Protein AF-A0A9P3US99-F1 (afdb_monomer_lite)

Secondary structure (DSSP, 8-state):
--TTTTTT--EEEEEE--SS----EE-TT-TT--EEEEEE--S--PPP-TTSGGGS--EES--TT--EEEEE--SS--GGGGTTHHHH-TT--EEEEE-SSEE-TTT-SEE----PSSPPSEEEEETT--S-HHHHHHHTT-TT--EEEEEEEE---------SSSSS-TT--SS--HHHHHHHHTSHHHHHHHHHHHTT-----TT---------TT--EEEEEEEE-TT--------------------

Radius of gyration: 20.04 Å; chains: 1; bounding box: 63×48×66 Å

Structure (mmCIF, N/CA/C/O backbone):
data_AF-A0A9P3US99-F1
#
_entry.id   AF-A0A9P3US99-F1
#
loop_
_atom_site.group_PDB
_atom_site.id
_atom_site.type_symbol
_atom_site.label_atom_id
_atom_site.label_alt_id
_atom_site.label_comp_id
_atom_site.label_asym_id
_atom_site.label_entity_id
_atom_site.label_seq_id
_atom_site.pdbx_PDB_ins_code
_atom_site.Cartn_x
_atom_site.Cartn_y
_atom_site.Cartn_z
_atom_site.occupancy
_atom_site.B_iso_or_equiv
_atom_site.auth_seq_id
_atom_site.auth_comp_id
_atom_site.auth_asym_id
_atom_site.auth_atom_id
_atom_site.pdbx_PDB_model_num
ATOM 1 N N . MET A 1 1 ? -21.285 -12.898 23.713 1.00 52.62 1 MET A N 1
ATOM 2 C CA . MET A 1 1 ? -19.926 -12.313 23.788 1.00 52.62 1 MET A CA 1
ATOM 3 C C . MET A 1 1 ? -19.465 -12.402 25.242 1.00 52.62 1 MET A C 1
ATOM 5 O O . MET A 1 1 ? -20.219 -11.975 26.104 1.00 52.62 1 MET A O 1
ATOM 9 N N . PHE A 1 2 ? -18.318 -13.028 25.537 1.00 47.78 2 PHE A N 1
ATOM 10 C CA . PHE A 1 2 ? -17.848 -13.250 26.916 1.00 47.78 2 PHE A CA 1
ATOM 11 C C . PHE A 1 2 ? -17.363 -11.928 27.556 1.00 47.78 2 PHE A C 1
ATOM 13 O O . PHE A 1 2 ? -16.372 -11.372 27.074 1.00 47.78 2 PHE A O 1
ATOM 20 N N . PRO A 1 3 ? -17.997 -11.423 28.636 1.00 56.94 3 PRO A N 1
ATOM 21 C CA . PRO A 1 3 ? -17.737 -10.078 29.171 1.00 56.94 3 PRO A CA 1
ATOM 22 C C . PRO A 1 3 ? -16.297 -9.838 29.651 1.00 56.94 3 PRO A C 1
ATOM 24 O O . PRO A 1 3 ? -15.810 -8.713 29.599 1.00 56.94 3 PRO A O 1
ATOM 27 N N . GLY A 1 4 ? -15.592 -10.888 30.087 1.00 62.62 4 GLY A N 1
ATOM 28 C CA . GLY A 1 4 ? -14.217 -10.785 30.595 1.00 62.62 4 GLY A CA 1
ATOM 29 C C . GLY A 1 4 ? -13.121 -10.810 29.524 1.00 62.62 4 GLY A C 1
ATOM 30 O O . GLY A 1 4 ? -11.999 -10.386 29.792 1.00 62.62 4 GLY A O 1
ATOM 31 N N . VAL A 1 5 ? -13.424 -11.287 28.313 1.00 64.19 5 VAL A N 1
ATOM 32 C CA . VAL A 1 5 ? -12.415 -11.467 27.253 1.00 64.19 5 VAL A CA 1
ATOM 33 C C . VAL A 1 5 ? -12.189 -10.161 26.493 1.00 64.19 5 VAL A C 1
ATOM 35 O O . VAL A 1 5 ? -11.045 -9.784 26.248 1.00 64.19 5 VAL A O 1
ATOM 38 N N . ALA A 1 6 ? -13.260 -9.414 26.203 1.00 67.94 6 ALA A N 1
ATOM 39 C CA . ALA A 1 6 ? -13.208 -8.187 25.400 1.00 67.94 6 ALA A CA 1
ATOM 40 C C . ALA A 1 6 ? -12.268 -7.107 25.975 1.00 67.94 6 ALA A C 1
ATOM 42 O O . ALA A 1 6 ? -11.613 -6.390 25.223 1.00 67.94 6 ALA A O 1
ATOM 43 N N . GLY A 1 7 ? -12.133 -7.035 27.305 1.00 73.75 7 GLY A N 1
ATOM 44 C CA . GLY A 1 7 ? -11.259 -6.072 27.982 1.00 73.75 7 GLY A CA 1
ATOM 45 C C . GLY A 1 7 ? -9.755 -6.356 27.871 1.00 73.75 7 GLY A C 1
ATOM 46 O O . GLY A 1 7 ? -8.962 -5.564 28.367 1.00 73.75 7 GLY A O 1
ATOM 47 N N . ARG A 1 8 ? -9.329 -7.471 27.264 1.00 84.50 8 ARG A N 1
ATOM 48 C CA . ARG A 1 8 ? -7.901 -7.840 27.162 1.00 84.50 8 ARG A CA 1
ATOM 49 C C . ARG A 1 8 ? -7.426 -8.118 25.740 1.00 84.50 8 ARG A C 1
ATOM 51 O O . ARG A 1 8 ? -6.229 -8.302 25.539 1.00 84.50 8 ARG A O 1
ATOM 58 N N . VAL A 1 9 ? -8.332 -8.142 24.763 1.00 92.69 9 VAL A N 1
ATOM 59 C CA . VAL A 1 9 ? -7.980 -8.406 23.363 1.00 92.69 9 VAL A CA 1
ATOM 60 C C . VAL A 1 9 ? -7.105 -7.271 22.832 1.00 92.69 9 VAL A C 1
ATOM 62 O O . VAL A 1 9 ? -7.516 -6.112 22.826 1.00 92.69 9 VAL A O 1
ATOM 65 N N . ARG A 1 10 ? -5.892 -7.620 22.397 1.00 96.06 10 ARG A N 1
ATOM 66 C CA . ARG A 1 10 ? -4.940 -6.713 21.730 1.00 96.06 10 ARG A CA 1
ATOM 67 C C . ARG A 1 10 ? -4.904 -6.910 20.223 1.00 96.06 10 ARG A C 1
ATOM 69 O O . ARG A 1 10 ? -4.602 -5.973 19.492 1.00 96.06 10 ARG A O 1
ATOM 76 N N . GLU A 1 11 ? -5.265 -8.101 19.765 1.00 97.50 11 GLU A N 1
ATOM 77 C CA . GLU A 1 11 ? -5.225 -8.472 18.359 1.00 97.50 11 GLU A CA 1
ATOM 78 C C . GLU A 1 11 ? -6.533 -9.142 17.961 1.00 97.50 11 GLU A C 1
ATOM 80 O O . GLU A 1 11 ? -7.054 -9.987 18.690 1.00 97.50 11 GLU A O 1
ATOM 85 N N . LEU A 1 12 ? -7.057 -8.756 16.804 1.00 96.94 12 LEU A N 1
ATOM 86 C CA . LEU A 1 12 ? -8.267 -9.324 16.232 1.00 96.94 12 LEU A CA 1
ATOM 87 C C . LEU A 1 12 ? -7.945 -9.851 14.840 1.00 96.94 12 LEU A C 1
ATOM 89 O O . LEU A 1 12 ? -7.422 -9.121 14.000 1.00 96.94 12 LEU A O 1
ATOM 93 N N . HIS A 1 13 ? -8.289 -11.112 14.601 1.00 96.75 13 HIS A N 1
ATOM 94 C CA . HIS A 1 13 ? -8.244 -11.725 13.281 1.00 96.75 13 HIS A CA 1
ATOM 95 C C . HIS A 1 13 ? -9.671 -11.920 12.776 1.00 96.75 13 HIS A C 1
ATOM 97 O O . HIS A 1 13 ? -10.470 -12.625 13.390 1.00 96.75 13 HIS A O 1
ATOM 103 N N . CYS A 1 14 ? -9.981 -11.265 11.665 1.00 94.88 14 CYS A N 1
ATOM 104 C CA . CYS A 1 14 ? -11.244 -11.355 10.954 1.00 94.88 14 CYS A CA 1
ATOM 105 C C . CYS A 1 14 ? -11.031 -12.109 9.640 1.00 94.88 14 CYS A C 1
ATOM 107 O O . CYS A 1 14 ? -10.044 -11.880 8.940 1.00 94.88 14 CYS A O 1
ATOM 109 N N . VAL A 1 15 ? -11.976 -12.978 9.287 1.00 93.12 15 VAL A N 1
ATOM 110 C CA . VAL A 1 15 ? -11.966 -13.711 8.018 1.00 93.12 15 VAL A CA 1
ATOM 111 C C . VAL A 1 15 ? -13.256 -13.400 7.275 1.00 93.12 15 VAL A C 1
ATOM 113 O O . VAL A 1 15 ? -14.342 -13.716 7.762 1.00 93.12 15 VAL A O 1
ATOM 116 N N . GLN A 1 16 ? -13.135 -12.784 6.101 1.00 87.94 16 GLN A N 1
ATOM 117 C CA . GLN A 1 16 ? -14.250 -12.506 5.209 1.00 87.94 16 GLN A CA 1
ATOM 118 C C . GLN A 1 16 ? -14.352 -13.596 4.145 1.00 87.94 16 GLN A C 1
ATOM 120 O O . GLN A 1 16 ? -13.521 -13.682 3.245 1.00 87.94 16 GLN A O 1
ATOM 125 N N . THR A 1 17 ? -15.383 -14.433 4.246 1.00 83.94 17 THR A N 1
ATOM 126 C CA . THR A 1 17 ? -15.595 -15.573 3.332 1.00 83.94 17 THR A CA 1
ATOM 127 C C . THR A 1 17 ? -16.609 -15.282 2.224 1.00 83.94 17 THR A C 1
ATOM 129 O O . THR A 1 17 ? -16.606 -15.946 1.187 1.00 83.94 17 THR A O 1
ATOM 132 N N . GLU A 1 18 ? -17.467 -14.276 2.411 1.00 73.69 18 GLU A N 1
ATOM 133 C CA . GLU A 1 18 ? -18.477 -13.875 1.432 1.00 73.69 18 GLU A CA 1
ATOM 134 C C . GLU A 1 18 ? -17.993 -12.674 0.612 1.00 73.69 18 GLU A C 1
ATOM 136 O O . GLU A 1 18 ? -17.770 -11.585 1.137 1.00 73.69 18 GLU A O 1
ATOM 141 N N . THR A 1 19 ? -17.855 -12.840 -0.703 1.00 65.56 19 THR A N 1
ATOM 142 C CA . THR A 1 19 ? -17.427 -11.748 -1.598 1.00 65.56 19 THR A CA 1
ATOM 143 C C . THR A 1 19 ? -18.521 -10.727 -1.871 1.00 65.56 19 THR A C 1
ATOM 145 O O . THR A 1 19 ? -18.222 -9.574 -2.146 1.00 65.56 19 THR A O 1
ATOM 148 N N . ARG A 1 20 ? -19.791 -11.140 -1.799 1.00 65.69 20 ARG A N 1
ATOM 149 C CA . ARG A 1 20 ? -20.940 -10.314 -2.211 1.00 65.69 20 ARG A CA 1
ATOM 150 C C . ARG A 1 20 ? -21.656 -9.609 -1.062 1.00 65.69 20 ARG A C 1
ATOM 152 O O . ARG A 1 20 ? -22.517 -8.777 -1.319 1.00 65.69 20 ARG A O 1
ATOM 159 N N . LYS A 1 21 ? -21.359 -9.966 0.188 1.00 69.56 21 LYS A N 1
ATOM 160 C CA . LYS A 1 21 ? -21.988 -9.386 1.379 1.00 69.56 21 LYS A CA 1
ATOM 161 C C . LYS A 1 21 ? -20.934 -9.193 2.459 1.00 69.56 21 LYS A C 1
ATOM 163 O O . LYS A 1 21 ? -20.505 -10.150 3.099 1.00 69.56 21 LYS A O 1
ATOM 168 N N . THR A 1 22 ? -20.517 -7.952 2.678 1.00 70.75 22 THR A N 1
ATOM 169 C CA . THR A 1 22 ? -19.705 -7.602 3.844 1.00 70.75 22 THR A CA 1
ATOM 170 C C . THR A 1 22 ? -20.618 -7.213 4.997 1.00 70.75 22 THR A C 1
ATOM 172 O O . THR A 1 22 ? -21.344 -6.222 4.951 1.00 70.75 22 THR A O 1
ATOM 175 N N . SER A 1 23 ? -20.604 -8.030 6.051 1.00 80.06 23 SER A N 1
ATOM 176 C CA . SER A 1 23 ? -21.194 -7.636 7.329 1.00 80.06 23 SER A CA 1
ATOM 177 C C . SER A 1 23 ? -20.240 -6.661 8.009 1.00 80.06 23 SER A C 1
ATOM 179 O O . SER A 1 23 ? -19.048 -6.939 8.106 1.00 80.06 23 SER A O 1
ATOM 181 N N . ILE A 1 24 ? -20.752 -5.527 8.482 1.00 89.44 24 ILE A N 1
ATOM 182 C CA . ILE A 1 24 ? -19.940 -4.555 9.219 1.00 89.44 24 ILE A CA 1
ATOM 183 C C . ILE A 1 24 ? -19.642 -5.120 10.612 1.00 89.44 24 ILE A C 1
ATOM 185 O O . ILE A 1 24 ? -20.561 -5.448 11.365 1.00 89.44 24 ILE A O 1
ATOM 189 N N . TRP A 1 25 ? -18.365 -5.194 10.979 1.00 93.00 25 TRP A N 1
ATOM 190 C CA . TRP A 1 25 ? -17.927 -5.568 12.319 1.00 93.00 25 TRP A CA 1
ATOM 191 C C . TRP A 1 25 ? -17.855 -4.337 13.228 1.00 93.00 25 TRP A C 1
ATOM 193 O O . TRP A 1 25 ? -17.012 -3.458 13.042 1.00 93.00 25 TRP A O 1
ATOM 203 N N . ASP A 1 26 ? -18.737 -4.284 14.229 1.00 94.62 26 ASP A N 1
ATOM 204 C CA . ASP A 1 26 ? -18.715 -3.261 15.280 1.00 94.62 26 ASP A CA 1
ATOM 205 C C . ASP A 1 26 ? -17.708 -3.640 16.376 1.00 94.62 26 ASP A C 1
ATOM 207 O O . ASP A 1 26 ? -17.887 -4.632 17.089 1.00 94.62 26 ASP A O 1
ATOM 211 N N . LEU A 1 27 ? -16.643 -2.846 16.511 1.00 95.75 27 LEU A N 1
ATOM 212 C CA . LEU A 1 27 ? -15.536 -3.114 17.432 1.00 95.75 27 LEU A CA 1
ATOM 213 C C . LEU A 1 27 ? -15.586 -2.279 18.721 1.00 95.75 27 LEU A C 1
ATOM 215 O O . LEU A 1 27 ? -14.622 -2.283 19.489 1.00 95.75 27 LEU A O 1
ATOM 219 N N . ARG A 1 28 ? -16.709 -1.606 19.019 1.00 94.94 28 ARG A N 1
ATOM 220 C CA . ARG A 1 28 ? -16.840 -0.681 20.164 1.00 94.94 28 ARG A CA 1
ATOM 221 C C . ARG A 1 28 ? -16.470 -1.292 21.525 1.00 94.94 28 ARG A C 1
ATOM 223 O O . ARG A 1 28 ? -16.050 -0.575 22.435 1.00 94.94 28 ARG A O 1
ATOM 230 N N . SER A 1 29 ? -16.638 -2.604 21.700 1.00 94.06 29 SER A N 1
ATOM 231 C CA . SER A 1 29 ? -16.309 -3.307 22.950 1.00 94.06 29 SER A CA 1
ATOM 232 C C . SER A 1 29 ? -14.814 -3.617 23.116 1.00 94.06 29 SER A C 1
ATOM 234 O O . SER A 1 29 ? -14.373 -3.867 24.239 1.00 94.06 29 SER A O 1
ATOM 236 N N . LEU A 1 30 ? -14.016 -3.560 22.044 1.00 94.62 30 LEU A N 1
ATOM 237 C CA . LEU A 1 30 ? -12.601 -3.950 22.013 1.00 94.62 30 LEU A CA 1
ATOM 238 C C . LEU A 1 30 ? -11.672 -2.741 22.214 1.00 94.62 30 LEU A C 1
ATOM 240 O O . LEU A 1 30 ? -10.830 -2.421 21.381 1.00 94.62 30 LEU A O 1
ATOM 244 N N . LYS A 1 31 ? -11.805 -2.057 23.353 1.00 93.25 31 LYS A N 1
ATOM 245 C CA . LYS A 1 31 ? -11.104 -0.784 23.645 1.00 93.25 31 LYS A CA 1
ATOM 246 C C . LYS A 1 31 ? -9.571 -0.879 23.658 1.00 93.25 31 LYS A C 1
ATOM 248 O O . LYS A 1 31 ? -8.869 0.121 23.533 1.00 93.25 31 LYS A O 1
ATOM 253 N N . HIS A 1 32 ? -9.053 -2.081 23.868 1.00 95.00 32 HIS A N 1
ATOM 254 C CA . HIS A 1 32 ? -7.631 -2.356 24.050 1.00 95.00 32 HIS A CA 1
ATOM 255 C C . HIS A 1 32 ? -6.944 -2.900 22.796 1.00 95.00 32 HIS A C 1
ATOM 257 O O . HIS A 1 32 ? -5.741 -3.168 22.848 1.00 95.00 32 HIS A O 1
ATOM 263 N N . LEU A 1 33 ? -7.698 -3.034 21.706 1.00 97.25 33 LEU A N 1
ATOM 264 C CA . LEU A 1 33 ? -7.235 -3.544 20.430 1.00 97.25 33 LEU A CA 1
ATOM 265 C C . LEU A 1 33 ? -6.159 -2.626 19.847 1.00 97.25 33 LEU A C 1
ATOM 267 O O . LEU A 1 33 ? -6.361 -1.423 19.756 1.00 97.25 33 LEU A O 1
ATOM 271 N N . SER A 1 34 ? -5.023 -3.195 19.460 1.00 98.06 34 SER A N 1
ATOM 272 C CA . SER A 1 34 ? -3.909 -2.471 18.840 1.00 98.06 34 SER A CA 1
ATOM 273 C C . SER A 1 34 ? -3.636 -2.905 17.405 1.00 98.06 34 SER A C 1
ATOM 275 O O . SER A 1 34 ? -3.064 -2.135 16.634 1.00 98.06 34 SER A O 1
ATOM 277 N N . LYS A 1 35 ? -4.063 -4.117 17.036 1.00 98.56 35 LYS A N 1
ATOM 278 C CA . LYS A 1 35 ? -3.837 -4.697 15.715 1.00 98.56 35 LYS A CA 1
ATOM 279 C C . LYS A 1 35 ? -5.073 -5.416 15.197 1.00 98.56 35 LYS A C 1
ATOM 281 O O . LYS A 1 35 ? -5.700 -6.191 15.921 1.00 98.56 35 LYS A O 1
ATOM 286 N N . ILE A 1 36 ? -5.375 -5.205 13.922 1.00 98.50 36 ILE A N 1
ATOM 287 C CA . ILE A 1 36 ? -6.393 -5.962 13.195 1.00 98.50 36 ILE A CA 1
ATOM 288 C C . ILE A 1 36 ? -5.744 -6.645 11.999 1.00 98.50 36 ILE A C 1
ATOM 290 O O . ILE A 1 36 ? -5.027 -6.013 11.227 1.00 98.50 36 ILE A O 1
ATOM 294 N N . ARG A 1 37 ? -6.032 -7.934 11.832 1.00 98.12 37 ARG A N 1
ATOM 295 C CA . ARG A 1 37 ? -5.780 -8.682 10.604 1.00 98.12 37 ARG A CA 1
ATOM 296 C C . ARG A 1 37 ? -7.109 -9.049 9.964 1.00 98.12 37 ARG A C 1
ATOM 298 O O . ARG A 1 37 ? -7.978 -9.603 10.630 1.00 98.12 37 ARG A O 1
ATOM 305 N N . LEU A 1 38 ? -7.234 -8.785 8.674 1.00 95.94 38 LEU A N 1
ATOM 306 C CA . LEU A 1 38 ? -8.382 -9.126 7.855 1.00 95.94 38 LEU A CA 1
ATOM 307 C C . LEU A 1 38 ? -7.941 -9.983 6.672 1.00 95.94 38 LEU A C 1
ATOM 309 O O . LEU A 1 38 ? -7.226 -9.507 5.795 1.00 95.94 38 LEU A O 1
ATOM 313 N N . ASP A 1 39 ? -8.408 -11.225 6.636 1.00 94.56 39 ASP A N 1
ATOM 314 C CA . ASP A 1 39 ? -8.199 -12.122 5.506 1.00 94.56 39 ASP A CA 1
ATOM 315 C C . ASP A 1 39 ? -9.471 -12.194 4.660 1.00 94.56 39 ASP A C 1
ATOM 317 O O . ASP A 1 39 ? -10.518 -12.626 5.142 1.00 94.56 39 ASP A O 1
ATOM 321 N N . TRP A 1 40 ? -9.380 -11.812 3.390 1.00 89.69 40 TRP A N 1
ATOM 322 C CA . TRP A 1 40 ? -10.377 -12.160 2.387 1.00 89.69 40 TRP A CA 1
ATOM 323 C C . TRP A 1 40 ? -10.090 -13.563 1.862 1.00 89.69 40 TRP A C 1
ATOM 325 O O . TRP A 1 40 ? -9.004 -13.849 1.365 1.00 89.69 40 TRP A O 1
ATOM 335 N N . HIS A 1 41 ? -11.083 -14.439 1.973 1.00 84.75 41 HIS A N 1
ATOM 336 C CA . HIS A 1 41 ? -11.045 -15.785 1.420 1.00 84.75 41 HIS A CA 1
ATOM 337 C C . HIS A 1 41 ? -12.220 -15.962 0.451 1.00 84.75 41 HIS A C 1
ATOM 339 O O . HIS A 1 41 ? -13.230 -16.587 0.796 1.00 84.75 41 HIS A O 1
ATOM 345 N N . PRO A 1 42 ? -12.150 -15.331 -0.735 1.00 69.12 42 PRO A N 1
ATOM 346 C CA . PRO A 1 42 ? -13.231 -15.384 -1.700 1.00 69.12 42 PRO A CA 1
ATOM 347 C C . PRO A 1 42 ? -13.438 -16.824 -2.185 1.00 69.12 42 PRO A C 1
ATOM 349 O O . PRO A 1 42 ? -12.524 -17.445 -2.713 1.00 69.12 42 PRO A O 1
ATOM 352 N N . ARG A 1 43 ? -14.662 -17.356 -2.065 1.00 63.34 43 ARG A N 1
ATOM 353 C CA . ARG A 1 43 ? -15.011 -18.683 -2.618 1.00 63.34 43 ARG A CA 1
ATOM 354 C C . ARG A 1 43 ? -15.041 -18.725 -4.153 1.00 63.34 43 ARG A C 1
ATOM 356 O O . ARG A 1 43 ? -15.207 -19.792 -4.730 1.00 63.34 43 ARG A O 1
ATOM 363 N N . SER A 1 44 ? -14.959 -17.572 -4.814 1.00 64.44 44 SER A N 1
ATOM 364 C CA . SER A 1 44 ? -15.059 -17.437 -6.264 1.00 64.44 44 SER A CA 1
ATOM 365 C C . SER A 1 44 ? -14.322 -16.176 -6.718 1.00 64.44 44 SER A C 1
ATOM 367 O O . SER A 1 44 ? -14.519 -15.118 -6.119 1.00 64.44 44 SER A O 1
ATOM 369 N N . MET A 1 45 ? -13.507 -16.285 -7.774 1.00 58.91 45 MET A N 1
ATOM 370 C CA . MET A 1 45 ? -12.768 -15.169 -8.391 1.00 58.91 45 MET A CA 1
ATOM 371 C C . MET A 1 45 ? -13.644 -14.247 -9.257 1.00 58.91 45 MET A C 1
ATOM 373 O O . MET A 1 45 ? -13.118 -13.431 -10.008 1.00 58.91 45 MET A O 1
ATOM 377 N N . LEU A 1 46 ? -14.974 -14.377 -9.199 1.00 62.56 46 LEU A N 1
ATOM 378 C CA . LEU A 1 46 ? -15.865 -13.510 -9.968 1.00 62.56 46 LEU A CA 1
ATOM 379 C C . LEU A 1 46 ? -15.592 -12.037 -9.648 1.00 62.56 46 LEU A C 1
ATOM 381 O O . LEU A 1 46 ? -15.429 -11.673 -8.479 1.00 62.56 46 LEU A O 1
ATOM 385 N N . LEU A 1 47 ? -15.584 -11.212 -10.699 1.00 59.00 47 LEU A N 1
ATOM 386 C CA . LEU A 1 47 ? -15.393 -9.768 -10.603 1.00 59.00 47 LEU A CA 1
ATOM 387 C C . LEU A 1 47 ? -16.307 -9.186 -9.509 1.00 59.00 47 LEU A C 1
ATOM 389 O O . LEU A 1 47 ? -17.523 -9.438 -9.530 1.00 59.00 47 LEU A O 1
ATOM 393 N N . PRO A 1 48 ? -15.758 -8.418 -8.548 1.00 54.88 48 PRO A N 1
ATOM 394 C CA . PRO A 1 48 ? -16.577 -7.659 -7.620 1.00 54.88 48 PRO A CA 1
ATOM 395 C C . PRO A 1 48 ? -17.511 -6.758 -8.427 1.00 54.88 48 PRO A C 1
ATOM 397 O O . PRO A 1 48 ? -17.077 -6.040 -9.329 1.00 54.88 48 PRO A O 1
ATOM 400 N N . ARG A 1 49 ? -18.810 -6.786 -8.125 1.00 56.25 49 ARG A N 1
ATOM 401 C CA . ARG A 1 49 ? -19.707 -5.748 -8.632 1.00 56.25 49 ARG A CA 1
ATOM 402 C C . ARG A 1 49 ? -19.413 -4.486 -7.822 1.00 56.25 49 ARG A C 1
ATOM 404 O O . ARG A 1 49 ? -19.920 -4.376 -6.711 1.00 56.25 49 ARG A O 1
ATOM 411 N N . TYR A 1 50 ? -18.653 -3.541 -8.390 1.00 51.28 50 TYR A N 1
ATOM 412 C CA . TYR A 1 50 ? -18.285 -2.240 -7.781 1.00 51.28 50 TYR A CA 1
ATOM 413 C C . TYR A 1 50 ? -19.461 -1.304 -7.461 1.00 51.28 50 TYR A C 1
ATOM 415 O O . TYR A 1 50 ? -19.294 -0.103 -7.254 1.00 51.28 50 TYR A O 1
ATOM 423 N N . THR A 1 51 ? -20.684 -1.819 -7.470 1.00 50.69 51 THR A N 1
ATOM 424 C CA . THR A 1 51 ? -21.907 -1.039 -7.319 1.00 50.69 51 THR A CA 1
ATOM 425 C C . THR A 1 51 ? -22.338 -0.886 -5.863 1.00 50.69 51 THR A C 1
ATOM 427 O O . THR A 1 51 ? -23.324 -0.199 -5.614 1.00 50.69 51 THR A O 1
ATOM 430 N N . ASP A 1 52 ? -21.650 -1.507 -4.897 1.00 52.94 52 ASP A N 1
ATOM 431 C CA . ASP A 1 52 ? -22.089 -1.520 -3.499 1.00 52.94 52 ASP A CA 1
ATOM 432 C C . ASP A 1 52 ? -21.013 -1.021 -2.519 1.00 52.94 52 ASP A C 1
ATOM 434 O O . ASP A 1 52 ? -19.808 -1.136 -2.737 1.00 52.94 52 ASP A O 1
ATOM 438 N N . ARG A 1 53 ? -21.458 -0.524 -1.357 1.00 55.00 53 ARG A N 1
ATOM 439 C CA . ARG A 1 53 ? -20.625 -0.214 -0.178 1.00 55.00 53 ARG A CA 1
ATOM 440 C C . ARG A 1 53 ? -19.806 -1.421 0.307 1.00 55.00 53 ARG A C 1
ATOM 442 O O . ARG A 1 53 ? -18.977 -1.255 1.204 1.00 55.00 53 ARG A O 1
ATOM 449 N N . ALA A 1 54 ? -20.052 -2.596 -0.271 1.00 53.41 54 ALA A N 1
ATOM 450 C CA . ALA A 1 54 ? -19.457 -3.867 0.075 1.00 53.41 54 ALA A CA 1
ATOM 451 C C . ALA A 1 54 ? -17.936 -3.930 -0.135 1.00 53.41 54 ALA A C 1
ATOM 453 O O . ALA A 1 54 ? -17.278 -4.702 0.559 1.00 53.41 54 ALA A O 1
ATOM 454 N N . ASP A 1 55 ? -17.379 -3.085 -1.007 1.00 60.97 55 ASP A N 1
ATOM 455 C CA . ASP A 1 55 ? -15.945 -3.095 -1.324 1.00 60.97 55 ASP A CA 1
ATOM 456 C C . ASP A 1 55 ? -15.080 -2.327 -0.321 1.00 60.97 55 ASP A C 1
ATOM 458 O O . ASP A 1 55 ? -13.870 -2.250 -0.497 1.00 60.97 55 ASP A O 1
ATOM 462 N N . ARG A 1 56 ? -15.668 -1.737 0.726 1.00 84.69 56 ARG A N 1
ATOM 463 C CA . ARG A 1 56 ? -14.937 -0.976 1.749 1.00 84.69 56 ARG A CA 1
ATOM 464 C C . ARG A 1 56 ? -14.485 -1.874 2.894 1.00 84.69 56 ARG A C 1
ATOM 466 O O . ARG A 1 56 ? -15.065 -2.926 3.153 1.00 84.69 56 ARG A O 1
ATOM 473 N N . LEU A 1 57 ? -13.489 -1.408 3.646 1.00 91.81 57 LEU A N 1
ATOM 474 C CA . LEU A 1 57 ? -13.098 -2.044 4.904 1.00 91.81 57 LEU A CA 1
ATOM 475 C C . LEU A 1 57 ? -14.319 -2.175 5.850 1.00 91.81 57 LEU A C 1
ATOM 477 O O . LEU A 1 57 ? -14.920 -1.159 6.209 1.00 91.81 57 LEU A O 1
ATOM 481 N N . PRO A 1 58 ? -14.690 -3.398 6.270 1.00 92.62 58 PRO A N 1
ATOM 482 C CA . PRO A 1 58 ? -15.967 -3.682 6.931 1.00 92.62 58 PRO A CA 1
ATOM 483 C C . PRO A 1 58 ? -15.907 -3.473 8.453 1.00 92.62 58 PRO A C 1
ATOM 485 O O . PRO A 1 58 ? -16.331 -4.328 9.226 1.00 92.62 58 PRO A O 1
ATOM 488 N N . PHE A 1 59 ? -15.368 -2.344 8.908 1.00 95.00 59 PHE A N 1
ATOM 489 C CA . PHE A 1 59 ? -15.217 -2.053 10.335 1.00 95.00 59 PHE A CA 1
ATOM 490 C C . PHE A 1 59 ? -15.957 -0.781 10.737 1.00 95.00 59 PHE A C 1
ATOM 492 O O . PHE A 1 59 ? -15.931 0.223 10.026 1.00 95.00 59 PHE A O 1
ATOM 499 N N . ALA A 1 60 ? -16.571 -0.813 11.917 1.00 94.88 60 ALA A N 1
ATOM 500 C CA . ALA A 1 60 ? -17.174 0.343 12.564 1.00 94.88 60 ALA A CA 1
ATOM 501 C C . ALA A 1 60 ? -16.698 0.461 14.017 1.00 94.88 60 ALA A C 1
ATOM 503 O O . ALA A 1 60 ? -16.408 -0.537 14.676 1.00 94.88 60 ALA A O 1
ATOM 504 N N . HIS A 1 61 ? -16.647 1.700 14.517 1.00 95.50 61 HIS A N 1
ATOM 505 C CA . HIS A 1 61 ? -16.270 2.025 15.901 1.00 95.50 61 HIS A CA 1
ATOM 506 C C . HIS A 1 61 ? -14.929 1.415 16.343 1.00 95.50 61 HIS A C 1
ATOM 508 O O . HIS A 1 61 ? -14.797 0.922 17.465 1.00 95.50 61 HIS A O 1
ATOM 514 N N . VAL A 1 62 ? -13.934 1.438 15.455 1.00 96.75 62 VAL A N 1
ATOM 515 C CA . VAL A 1 62 ? -12.568 1.014 15.774 1.00 96.75 62 VAL A CA 1
ATOM 516 C C . VAL A 1 62 ? -11.971 1.968 16.812 1.00 96.75 62 VAL A C 1
ATOM 518 O O . VAL A 1 62 ? -12.119 3.185 16.710 1.00 96.75 62 VAL A O 1
ATOM 521 N N . ALA A 1 63 ? -11.318 1.419 17.835 1.00 95.56 63 ALA A N 1
ATOM 522 C CA . ALA A 1 63 ? -10.651 2.219 18.855 1.00 95.56 63 ALA A CA 1
ATOM 523 C C . ALA A 1 63 ? -9.389 2.902 18.293 1.00 95.56 63 ALA A C 1
ATOM 525 O O . ALA A 1 63 ? -8.653 2.302 17.513 1.00 95.56 63 ALA A O 1
ATOM 526 N N . SER A 1 64 ? -9.082 4.117 18.758 1.00 96.00 64 SER A N 1
ATOM 527 C CA . SER A 1 64 ? -7.853 4.857 18.405 1.00 96.00 64 SER A CA 1
ATOM 528 C C . SER A 1 64 ? -6.557 4.168 18.849 1.00 96.00 64 SER A C 1
ATOM 530 O O . SER A 1 64 ? -5.468 4.526 18.417 1.00 96.00 64 SER A O 1
ATOM 532 N N . SER A 1 65 ? -6.657 3.160 19.717 1.00 97.19 65 SER A N 1
ATOM 533 C CA . SER A 1 65 ? -5.543 2.290 20.092 1.00 97.19 65 SER A CA 1
ATOM 534 C C . SER A 1 65 ? -5.078 1.381 18.951 1.00 97.19 65 SER A C 1
ATOM 536 O O . SER A 1 65 ? -3.957 0.874 19.026 1.00 97.19 65 SER A O 1
ATOM 538 N N . VAL A 1 66 ? -5.886 1.190 17.898 1.00 98.44 66 VAL A N 1
ATOM 539 C CA . VAL A 1 66 ? -5.514 0.394 16.724 1.00 98.44 66 VAL A CA 1
ATOM 540 C C . VAL A 1 66 ? -4.532 1.166 15.854 1.00 98.44 66 VAL A C 1
ATOM 542 O O . VAL A 1 66 ? -4.895 2.109 15.156 1.00 98.44 66 VAL A O 1
ATOM 545 N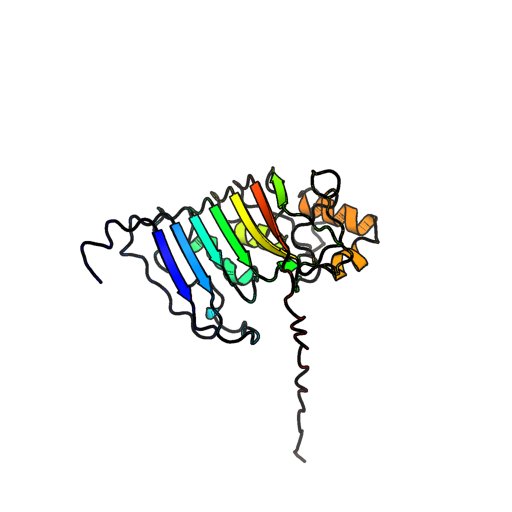 N . ILE A 1 67 ? -3.288 0.700 15.862 1.00 98.69 67 ILE A N 1
ATOM 546 C CA . ILE A 1 67 ? -2.165 1.309 15.148 1.00 98.69 67 ILE A CA 1
ATOM 547 C C . ILE A 1 67 ? -1.645 0.431 14.004 1.00 98.69 67 ILE A C 1
ATOM 549 O O . ILE A 1 67 ? -0.885 0.916 13.166 1.00 98.69 67 ILE A O 1
ATOM 553 N N . GLU A 1 68 ? -2.051 -0.841 13.939 1.00 98.81 68 GLU A N 1
ATOM 554 C CA . GLU A 1 68 ? -1.675 -1.760 12.861 1.00 98.81 68 GLU A CA 1
ATOM 555 C C . GLU A 1 68 ? -2.896 -2.381 12.179 1.00 98.81 68 GLU A C 1
ATOM 557 O O . GLU A 1 68 ? -3.781 -2.941 12.833 1.00 98.81 68 GLU A O 1
ATOM 562 N N . LEU A 1 69 ? -2.893 -2.345 10.847 1.00 98.75 69 LEU A N 1
ATOM 563 C CA . LEU A 1 69 ? -3.860 -3.032 10.002 1.00 98.75 69 LEU A CA 1
ATOM 564 C C . LEU A 1 69 ? -3.116 -3.931 9.021 1.00 98.75 69 LEU A C 1
ATOM 566 O O . LEU A 1 69 ? -2.224 -3.492 8.295 1.00 98.75 69 LEU A O 1
ATOM 570 N N . GLU A 1 70 ? -3.521 -5.189 8.975 1.00 98.69 70 GLU A N 1
ATOM 571 C CA . GLU A 1 70 ? -3.064 -6.164 8.002 1.00 98.69 70 GLU A CA 1
ATOM 572 C C . GLU A 1 70 ? -4.246 -6.659 7.179 1.00 98.69 70 GLU A C 1
ATOM 574 O O . GLU A 1 70 ? -5.237 -7.122 7.733 1.00 98.69 70 GLU A O 1
ATOM 579 N N . VAL A 1 71 ? -4.143 -6.561 5.859 1.00 97.31 71 VAL A N 1
ATOM 580 C CA . VAL A 1 71 ? -5.165 -7.019 4.923 1.00 97.31 71 VAL A CA 1
ATOM 581 C C . VAL A 1 71 ? -4.552 -8.034 3.977 1.00 97.31 71 VAL A C 1
ATOM 583 O O . VAL A 1 71 ? -3.529 -7.757 3.349 1.00 97.31 71 VAL A O 1
ATOM 586 N N . ARG A 1 72 ? -5.170 -9.210 3.876 1.00 95.88 72 ARG A N 1
ATOM 587 C CA . ARG A 1 72 ? -4.698 -10.317 3.044 1.00 95.88 72 ARG A CA 1
ATOM 588 C C . ARG A 1 72 ? -5.781 -10.797 2.091 1.00 95.88 72 ARG A C 1
ATOM 590 O O . ARG A 1 72 ? -6.959 -10.750 2.431 1.00 95.88 72 ARG A O 1
ATOM 597 N N . GLY A 1 73 ? -5.374 -11.296 0.927 1.00 90.50 73 GLY A N 1
ATOM 598 C CA . GLY A 1 73 ? -6.261 -12.021 0.012 1.00 90.50 73 GLY A CA 1
ATOM 599 C C . GLY A 1 73 ? -7.342 -11.159 -0.640 1.00 90.50 73 GLY A C 1
ATOM 600 O O . GLY A 1 73 ? -8.351 -11.690 -1.093 1.00 90.50 73 GLY A O 1
ATOM 601 N N . LEU A 1 74 ? -7.164 -9.831 -0.682 1.00 88.44 74 LEU A N 1
ATOM 602 C CA . LEU A 1 74 ? -8.061 -8.958 -1.438 1.00 88.44 74 LEU A CA 1
ATOM 603 C C . LEU A 1 74 ? -7.984 -9.332 -2.929 1.00 88.44 74 LEU A C 1
ATOM 605 O O . LEU A 1 74 ? -6.917 -9.154 -3.523 1.00 88.44 74 LEU A O 1
ATOM 609 N N . PRO A 1 75 ? -9.081 -9.811 -3.547 1.00 81.62 75 PRO A N 1
ATOM 610 C CA . PRO A 1 75 ? -9.057 -10.247 -4.944 1.00 81.62 75 PRO A CA 1
ATOM 611 C C . PRO A 1 75 ? -8.845 -9.069 -5.897 1.00 81.62 75 PRO A C 1
ATOM 613 O O . PRO A 1 75 ? -8.187 -9.199 -6.927 1.00 81.62 75 PRO A O 1
ATOM 616 N N . TRP A 1 76 ? -9.375 -7.901 -5.525 1.00 87.00 76 TRP A N 1
ATOM 617 C CA . TRP A 1 76 ? -9.184 -6.665 -6.259 1.00 87.00 76 TRP A CA 1
ATOM 618 C C . TRP A 1 76 ? -8.705 -5.559 -5.325 1.00 87.00 76 TRP A C 1
ATOM 620 O O . TRP A 1 76 ? -9.517 -4.899 -4.674 1.00 87.00 76 TRP A O 1
ATOM 630 N N . PRO A 1 77 ? -7.386 -5.361 -5.212 1.00 91.44 77 PRO A N 1
ATOM 631 C CA . PRO A 1 77 ? -6.815 -4.340 -4.347 1.00 91.44 77 PRO A CA 1
ATOM 632 C C . PRO A 1 77 ? -6.957 -2.943 -4.978 1.00 91.44 77 PRO A C 1
ATOM 634 O O . PRO A 1 77 ? -5.984 -2.272 -5.312 1.00 91.44 77 PRO A O 1
ATOM 637 N N . SER A 1 78 ? -8.197 -2.497 -5.188 1.00 91.62 78 SER A N 1
ATOM 638 C CA . SER A 1 78 ? -8.470 -1.146 -5.666 1.00 91.62 78 SER A CA 1
ATOM 639 C C . SER A 1 78 ? -8.207 -0.125 -4.554 1.00 91.62 78 SER A C 1
ATOM 641 O O . SER A 1 78 ? -8.598 -0.350 -3.407 1.00 91.62 78 SER A O 1
ATOM 643 N N . PRO A 1 79 ? -7.652 1.057 -4.872 1.00 93.44 79 PRO A N 1
ATOM 644 C CA . PRO A 1 79 ? -7.596 2.185 -3.944 1.00 93.44 79 PRO A CA 1
ATOM 645 C C . PRO A 1 79 ? -8.971 2.530 -3.352 1.00 93.44 79 PRO A C 1
ATOM 647 O O . PRO A 1 79 ? -9.068 2.952 -2.201 1.00 93.44 79 PRO A O 1
ATOM 650 N N . LEU A 1 80 ? -10.056 2.288 -4.097 1.00 91.56 80 LEU A N 1
ATOM 651 C CA . LEU A 1 80 ? -11.421 2.538 -3.633 1.00 91.56 80 LEU A CA 1
ATOM 652 C C . LEU A 1 80 ? -11.803 1.688 -2.414 1.00 91.56 80 LEU A C 1
ATOM 654 O O . LEU A 1 80 ? -12.539 2.175 -1.555 1.00 91.56 80 LEU A O 1
ATOM 658 N N . THR A 1 81 ? -11.242 0.483 -2.268 1.00 90.94 81 THR A N 1
ATOM 659 C CA . THR A 1 81 ? -11.449 -0.364 -1.081 1.00 90.94 81 THR A CA 1
ATOM 660 C C . THR A 1 81 ? -11.013 0.327 0.207 1.00 90.94 81 THR A C 1
ATOM 662 O O . THR A 1 81 ? -11.587 0.123 1.282 1.00 90.94 81 THR A O 1
ATOM 665 N N . PHE A 1 82 ? -10.034 1.220 0.089 1.00 95.25 82 PHE A N 1
ATOM 666 C CA . PHE A 1 82 ? -9.451 1.945 1.201 1.00 95.25 82 PHE A CA 1
ATOM 667 C C . PHE A 1 82 ? -9.873 3.417 1.260 1.00 95.25 82 PHE A C 1
ATOM 669 O O . PHE A 1 82 ? -9.332 4.154 2.079 1.00 95.25 82 PHE A O 1
ATOM 676 N N . CYS A 1 83 ? -10.848 3.873 0.462 1.00 92.38 83 CYS A N 1
ATOM 677 C CA . CYS A 1 83 ? -11.203 5.299 0.378 1.00 92.38 83 CYS A CA 1
ATOM 678 C C . CYS A 1 83 ? -11.549 5.937 1.740 1.00 92.38 83 CYS A C 1
ATOM 680 O O . CYS A 1 83 ? -11.292 7.117 1.967 1.00 92.38 83 CYS A O 1
ATOM 682 N N . ASN A 1 84 ? -12.075 5.139 2.677 1.00 93.00 84 ASN A N 1
ATOM 683 C CA . ASN A 1 84 ? -12.465 5.577 4.018 1.00 93.00 84 ASN A CA 1
ATOM 684 C C . ASN A 1 84 ? -11.502 5.115 5.119 1.00 93.00 84 ASN A C 1
ATOM 686 O O . ASN A 1 84 ? -11.836 5.234 6.297 1.00 93.00 84 ASN A O 1
ATOM 690 N N . ILE A 1 85 ? -10.322 4.590 4.775 1.00 97.44 85 ILE A N 1
ATOM 691 C CA . ILE A 1 85 ? -9.388 4.033 5.764 1.00 97.44 85 ILE A CA 1
ATOM 692 C C . ILE A 1 85 ? -9.037 5.043 6.860 1.00 97.44 85 ILE A C 1
ATOM 694 O O . ILE A 1 85 ? -8.966 4.665 8.019 1.00 97.44 85 ILE A O 1
ATOM 698 N N . HIS A 1 86 ? -8.915 6.329 6.529 1.00 96.81 86 HIS A N 1
ATOM 699 C CA . HIS A 1 86 ? -8.608 7.391 7.489 1.00 96.81 86 HIS A CA 1
ATOM 700 C C . HIS A 1 86 ? -9.745 7.690 8.473 1.00 96.81 86 HIS A C 1
ATOM 702 O O . HIS A 1 86 ? -9.480 8.088 9.602 1.00 96.81 86 HIS A O 1
ATOM 708 N N . HIS A 1 87 ? -11.001 7.467 8.080 1.00 96.19 87 HIS A N 1
ATOM 709 C CA . HIS A 1 87 ? -12.141 7.580 8.993 1.00 96.19 87 HIS A CA 1
ATOM 710 C C . HIS A 1 87 ? -12.219 6.380 9.941 1.00 96.19 87 HIS A C 1
ATOM 712 O O . HIS A 1 87 ? -12.624 6.524 11.090 1.00 96.19 87 HIS A O 1
ATOM 718 N N . ILE A 1 88 ? -11.862 5.192 9.448 1.00 97.31 88 ILE A N 1
ATOM 719 C CA . ILE A 1 88 ? -11.949 3.944 10.211 1.00 97.31 88 ILE A CA 1
ATOM 720 C C . ILE A 1 88 ? -10.733 3.788 11.138 1.00 97.31 88 ILE A C 1
ATOM 722 O O . ILE A 1 88 ? -10.882 3.367 12.278 1.00 97.31 88 ILE A O 1
ATOM 726 N N . PHE A 1 89 ? -9.540 4.152 10.666 1.00 97.88 89 PHE A N 1
ATOM 727 C CA . PHE A 1 89 ? -8.255 3.986 11.346 1.00 97.88 89 PHE A CA 1
ATOM 728 C C . PHE A 1 89 ? -7.474 5.313 11.374 1.00 97.88 89 PHE A C 1
ATOM 730 O O . PHE A 1 89 ? -6.427 5.427 10.732 1.00 97.88 89 PHE A O 1
ATOM 737 N N . PRO A 1 90 ? -7.960 6.339 12.094 1.00 96.94 90 PRO A N 1
ATOM 738 C CA . PRO A 1 90 ? -7.324 7.659 12.106 1.00 96.94 90 PRO A CA 1
ATOM 739 C C . PRO A 1 90 ? -5.897 7.635 12.675 1.00 96.94 90 PRO A C 1
ATOM 741 O O . PRO A 1 90 ? -5.054 8.429 12.257 1.00 96.94 90 PRO A O 1
ATOM 744 N N . ASP A 1 91 ? -5.612 6.701 13.590 1.00 98.25 91 ASP A N 1
ATOM 745 C CA . ASP A 1 91 ? -4.319 6.567 14.266 1.00 98.25 91 ASP A CA 1
ATOM 746 C C . ASP A 1 91 ? -3.406 5.474 13.676 1.00 98.25 91 ASP A C 1
ATOM 748 O O . ASP A 1 91 ? -2.455 5.029 14.321 1.00 98.25 91 ASP A O 1
ATOM 752 N N . LEU A 1 92 ? -3.676 5.030 12.443 1.00 98.75 92 LEU A N 1
ATOM 753 C CA . LEU A 1 92 ? -2.917 3.954 11.808 1.00 98.75 92 LEU A CA 1
ATOM 754 C C . LEU A 1 92 ? -1.444 4.340 11.610 1.00 98.75 92 LEU A C 1
ATOM 756 O O . LEU A 1 92 ? -1.139 5.310 10.921 1.00 98.75 92 LEU A O 1
ATOM 760 N N . ASN A 1 93 ? -0.537 3.525 12.145 1.00 98.75 93 ASN A N 1
ATOM 761 C CA . ASN A 1 93 ? 0.911 3.685 12.017 1.00 98.75 93 ASN A CA 1
ATOM 762 C C . ASN A 1 93 ? 1.504 2.748 10.953 1.00 98.75 93 ASN A C 1
ATOM 764 O O . ASN A 1 93 ? 2.422 3.134 10.222 1.00 98.75 93 ASN A O 1
ATOM 768 N N . VAL A 1 94 ? 0.985 1.515 10.874 1.00 98.88 94 VAL A N 1
ATOM 769 C CA . VAL A 1 94 ? 1.487 0.456 9.991 1.00 98.88 94 VAL A CA 1
ATOM 770 C C . VAL A 1 94 ? 0.347 -0.167 9.194 1.00 98.88 94 VAL A C 1
ATOM 772 O O . VAL A 1 94 ? -0.614 -0.683 9.765 1.00 98.88 94 VAL A O 1
ATOM 775 N N . LEU A 1 95 ? 0.499 -0.183 7.870 1.00 98.88 95 LEU A N 1
ATOM 776 C CA . LEU A 1 95 ? -0.392 -0.893 6.954 1.00 98.88 95 LEU A CA 1
ATOM 777 C C . LEU A 1 95 ? 0.359 -2.043 6.279 1.00 98.88 95 LEU A C 1
ATOM 779 O O . LEU A 1 95 ? 1.430 -1.846 5.706 1.00 98.88 95 LEU A O 1
ATOM 783 N N . ARG A 1 96 ? -0.202 -3.249 6.328 1.00 98.81 96 ARG A N 1
ATOM 784 C CA . ARG A 1 96 ? 0.321 -4.433 5.637 1.00 98.81 96 ARG A CA 1
ATOM 785 C C . ARG A 1 96 ? -0.710 -4.914 4.631 1.00 98.81 96 ARG A C 1
ATOM 787 O O . ARG A 1 96 ? -1.824 -5.244 5.017 1.00 98.81 96 ARG A O 1
ATOM 794 N N . LEU A 1 97 ? -0.332 -4.969 3.364 1.00 98.25 97 LEU A N 1
ATOM 795 C CA . LEU A 1 97 ? -1.148 -5.489 2.277 1.00 98.25 97 LEU A CA 1
ATOM 796 C C . LEU A 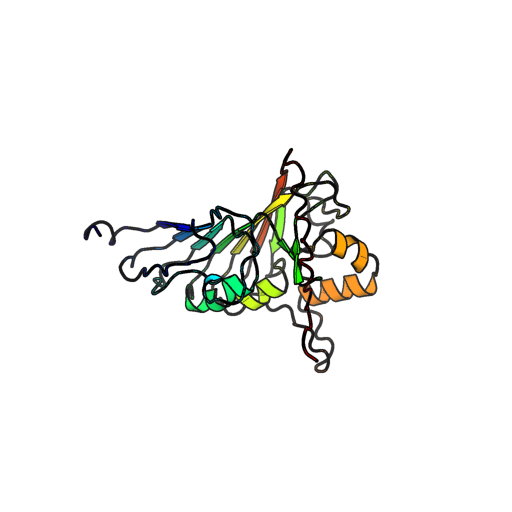1 97 ? -0.476 -6.753 1.747 1.00 98.25 97 LEU A C 1
ATOM 798 O O . LEU A 1 97 ? 0.664 -6.699 1.295 1.00 98.25 97 LEU A O 1
ATOM 802 N N . GLN A 1 98 ? -1.163 -7.887 1.806 1.00 97.25 98 GLN A N 1
ATOM 803 C CA . GLN A 1 98 ? -0.756 -9.119 1.137 1.00 97.25 98 GLN A CA 1
ATOM 804 C C . GLN A 1 98 ? -1.783 -9.423 0.052 1.00 97.25 98 GLN A C 1
ATOM 806 O O . GLN A 1 98 ? -2.925 -9.779 0.340 1.00 97.25 98 GLN A O 1
ATOM 811 N N . GLN A 1 99 ? -1.382 -9.241 -1.196 1.00 93.25 99 GLN A N 1
ATOM 812 C CA . GLN A 1 99 ? -2.279 -9.229 -2.344 1.00 93.25 99 GLN A CA 1
ATOM 813 C C . GLN A 1 99 ? -1.683 -10.082 -3.463 1.00 93.25 99 GLN A C 1
ATOM 815 O O . GLN A 1 99 ? -0.470 -10.109 -3.644 1.00 93.25 99 GLN A O 1
ATOM 820 N N . GLU A 1 100 ? -2.529 -10.794 -4.202 1.00 91.31 100 GLU A N 1
ATOM 821 C CA . GLU A 1 100 ? -2.098 -11.589 -5.365 1.00 91.31 100 GLU A CA 1
ATOM 822 C C . GLU A 1 100 ? -1.904 -10.718 -6.610 1.00 91.31 100 GLU A C 1
ATOM 824 O O . GLU A 1 100 ? -1.120 -11.041 -7.499 1.00 91.31 100 GLU A O 1
ATOM 829 N N . ARG A 1 101 ? -2.615 -9.588 -6.656 1.00 93.38 101 ARG A N 1
ATOM 830 C CA . ARG A 1 101 ? -2.588 -8.606 -7.741 1.00 93.38 101 ARG A CA 1
ATOM 831 C C . ARG A 1 101 ? -2.060 -7.267 -7.236 1.00 93.38 101 ARG A C 1
ATOM 833 O O . ARG A 1 101 ? -2.101 -6.975 -6.045 1.00 93.38 101 ARG A O 1
ATOM 840 N N . ILE A 1 102 ? -1.585 -6.435 -8.150 1.00 94.94 102 ILE A N 1
ATOM 841 C CA . ILE A 1 102 ? -1.139 -5.063 -7.906 1.00 94.94 102 ILE A CA 1
ATOM 842 C C . ILE A 1 102 ? -2.066 -4.084 -8.610 1.00 94.94 102 ILE A C 1
ATOM 844 O O . ILE A 1 102 ? -2.551 -4.373 -9.699 1.00 94.94 102 ILE A O 1
ATOM 848 N N . TRP A 1 103 ? -2.279 -2.911 -8.018 1.00 95.38 103 TRP A N 1
ATOM 849 C CA . TRP A 1 103 ? -2.933 -1.800 -8.703 1.00 95.38 103 TRP A CA 1
ATOM 850 C C . TRP A 1 103 ? -1.916 -1.028 -9.543 1.00 95.38 103 TRP A C 1
ATOM 852 O O . TRP A 1 103 ? -1.046 -0.346 -8.994 1.00 95.38 103 TRP A O 1
ATOM 862 N N . CYS A 1 104 ? -2.042 -1.094 -10.867 1.00 95.62 104 CYS A N 1
ATOM 863 C CA . CYS A 1 104 ? -1.142 -0.390 -11.765 1.00 95.62 104 CYS A CA 1
ATOM 864 C C . CYS A 1 104 ? -1.460 1.109 -11.808 1.00 95.62 104 CYS A C 1
ATOM 866 O O . CYS A 1 104 ? -2.544 1.531 -12.209 1.00 95.62 104 CYS A O 1
ATOM 868 N N . GLY A 1 105 ? -0.480 1.941 -11.449 1.00 91.44 105 GLY A N 1
ATOM 869 C CA . GLY A 1 105 ? -0.608 3.399 -11.517 1.00 91.44 105 GLY A CA 1
ATOM 870 C C . GLY A 1 105 ? -0.702 3.978 -12.934 1.00 91.44 105 GLY A C 1
ATOM 871 O O . GLY A 1 105 ? -1.084 5.136 -13.053 1.00 91.44 105 GLY A O 1
ATOM 872 N N . LEU A 1 106 ? -0.365 3.204 -13.974 1.00 92.31 106 LEU A N 1
ATOM 873 C CA . LEU A 1 106 ? -0.337 3.653 -15.373 1.00 92.31 106 LEU A CA 1
ATOM 874 C C . LEU A 1 106 ? -1.649 3.362 -16.110 1.00 92.31 106 LEU A C 1
ATOM 876 O O . LEU A 1 106 ? -2.243 4.280 -16.663 1.00 92.31 106 LEU A O 1
ATOM 880 N N . CYS A 1 107 ? -2.124 2.114 -16.089 1.00 93.81 107 CYS A N 1
ATOM 881 C CA . CYS A 1 107 ? -3.388 1.734 -16.732 1.00 93.81 107 CYS A CA 1
ATOM 882 C C . CYS A 1 107 ? -4.599 1.760 -15.789 1.00 93.81 107 CYS A C 1
ATOM 884 O O . CYS A 1 107 ? -5.722 1.612 -16.252 1.00 93.81 107 CYS A O 1
ATOM 886 N N . HIS A 1 108 ? -4.389 1.968 -14.483 1.00 92.19 108 HIS A N 1
ATOM 887 C CA . HIS A 1 108 ? -5.450 2.058 -13.472 1.00 92.19 108 HIS A CA 1
ATOM 888 C C . HIS A 1 108 ? -6.289 0.772 -13.358 1.00 92.19 108 HIS A C 1
ATOM 890 O O . HIS A 1 108 ? -7.481 0.819 -13.062 1.00 92.19 108 HIS A O 1
ATOM 896 N N . THR A 1 109 ? -5.662 -0.383 -13.582 1.00 90.75 109 THR A N 1
ATOM 897 C CA . THR A 1 109 ? -6.283 -1.706 -13.445 1.00 90.75 109 THR A CA 1
ATOM 898 C C . THR A 1 109 ? -5.512 -2.557 -12.440 1.00 90.75 109 THR A C 1
ATOM 900 O O . THR A 1 109 ? -4.352 -2.267 -12.124 1.00 90.75 109 THR A O 1
ATOM 903 N N . CYS A 1 110 ? -6.130 -3.633 -11.942 1.00 91.94 110 CYS A N 1
ATOM 904 C CA . CYS A 1 110 ? -5.374 -4.654 -11.225 1.00 91.94 110 CYS A CA 1
ATOM 905 C C . CYS A 1 110 ? -4.690 -5.594 -12.214 1.00 91.94 110 CYS A C 1
ATOM 907 O O . CYS A 1 110 ? -5.291 -6.054 -13.184 1.00 91.94 110 CYS A O 1
ATOM 909 N N . SER A 1 111 ? -3.442 -5.930 -11.932 1.00 92.44 111 SER A N 1
ATOM 910 C CA . SER A 1 111 ? -2.640 -6.825 -12.757 1.00 92.44 111 SER A CA 1
ATOM 911 C C . SER A 1 111 ? -1.847 -7.775 -11.883 1.00 92.44 111 SER A C 1
ATOM 913 O O . SER A 1 111 ? -1.702 -7.569 -10.682 1.00 92.44 111 SER A O 1
ATOM 915 N N . VAL A 1 112 ? -1.331 -8.829 -12.492 1.00 92.12 112 VAL A N 1
ATOM 916 C CA . VAL A 1 112 ? -0.356 -9.704 -11.853 1.00 92.12 112 VAL A CA 1
ATOM 917 C C . VAL A 1 112 ? 1.036 -9.099 -12.043 1.00 92.12 112 VAL A C 1
ATOM 919 O O . VAL A 1 112 ? 1.341 -8.576 -13.117 1.00 92.12 112 VAL A O 1
ATOM 922 N N . ALA A 1 113 ? 1.866 -9.133 -11.002 1.00 92.50 113 ALA A N 1
ATOM 923 C CA . ALA A 1 113 ? 3.264 -8.749 -11.132 1.00 92.50 113 ALA A CA 1
ATOM 924 C C . ALA A 1 113 ? 4.034 -9.864 -11.846 1.00 92.50 113 ALA A C 1
ATOM 926 O O . ALA A 1 113 ? 3.933 -11.034 -11.474 1.00 92.50 113 ALA A O 1
ATOM 927 N N . ARG A 1 114 ? 4.790 -9.488 -12.875 1.00 94.25 114 ARG A N 1
ATOM 928 C CA . ARG A 1 114 ? 5.674 -10.384 -13.614 1.00 94.25 114 ARG A CA 1
ATOM 929 C C . ARG A 1 114 ? 7.014 -9.685 -13.768 1.00 94.25 114 ARG A C 1
ATOM 931 O O . ARG A 1 114 ? 7.055 -8.540 -14.218 1.00 94.25 114 ARG A O 1
ATOM 938 N N . PHE A 1 115 ? 8.091 -10.358 -13.387 1.00 92.44 115 PHE A N 1
ATOM 939 C CA . PHE A 1 115 ? 9.448 -9.856 -13.573 1.00 92.44 115 PHE A CA 1
ATOM 940 C C . PHE A 1 115 ? 10.258 -10.787 -14.473 1.00 92.44 115 PHE A C 1
ATOM 942 O O . PHE A 1 115 ? 9.980 -11.984 -14.606 1.00 92.44 115 PHE A O 1
ATOM 949 N N . ARG A 1 116 ? 11.299 -10.228 -15.093 1.00 91.75 116 ARG A N 1
ATOM 950 C CA . ARG A 1 116 ? 12.337 -11.018 -15.748 1.00 91.75 116 ARG A CA 1
ATOM 951 C C . ARG A 1 116 ? 13.101 -11.795 -14.682 1.00 91.75 116 ARG A C 1
ATOM 953 O O . ARG A 1 116 ? 13.589 -11.200 -13.726 1.00 91.75 116 ARG A O 1
ATOM 960 N N . SER A 1 117 ? 13.249 -13.102 -14.878 1.00 88.38 117 SER A N 1
ATOM 961 C CA . SER A 1 117 ? 13.985 -13.957 -13.944 1.00 88.38 117 SER A CA 1
ATOM 962 C C . SER A 1 117 ? 15.504 -13.682 -13.982 1.00 88.38 117 SER A C 1
ATOM 964 O O . SER A 1 117 ? 16.065 -13.573 -15.078 1.00 88.38 117 SER A O 1
ATOM 966 N N . PRO A 1 118 ? 16.194 -13.598 -12.825 1.00 88.25 118 PRO A N 1
ATOM 967 C CA . PRO A 1 118 ? 15.621 -13.598 -11.478 1.00 88.25 118 PRO A CA 1
ATOM 968 C C . PRO A 1 118 ? 14.952 -12.253 -11.145 1.00 88.25 118 PRO A C 1
ATOM 970 O O . PRO A 1 118 ? 15.549 -11.190 -11.338 1.00 88.25 118 PRO A O 1
ATOM 973 N N . GLY A 1 119 ? 13.726 -12.317 -10.616 1.00 87.75 119 GLY A N 1
ATOM 974 C CA . GLY A 1 119 ? 13.007 -11.153 -10.099 1.00 87.75 119 GLY A CA 1
ATOM 975 C C . GLY A 1 119 ? 13.585 -10.648 -8.766 1.00 87.75 119 GLY A C 1
ATOM 976 O O . GLY A 1 119 ? 14.418 -11.319 -8.149 1.00 87.75 119 GLY A O 1
ATOM 977 N N . PRO A 1 120 ? 13.166 -9.461 -8.293 1.00 91.50 120 PRO A N 1
ATOM 978 C CA . PRO A 1 120 ? 13.580 -8.952 -6.986 1.00 91.50 120 PRO A CA 1
ATOM 979 C C . PRO A 1 120 ? 12.955 -9.790 -5.862 1.00 91.50 120 PRO A C 1
ATOM 981 O O . PRO A 1 120 ? 11.786 -10.133 -5.961 1.00 91.50 120 PRO A O 1
ATOM 984 N N . GLY A 1 121 ? 13.657 -10.047 -4.752 1.00 91.75 121 GLY A N 1
ATOM 985 C CA . GLY A 1 121 ? 13.014 -10.579 -3.537 1.00 91.75 121 GLY A CA 1
ATOM 986 C C . GLY A 1 121 ? 12.397 -9.480 -2.660 1.00 91.75 121 GLY A C 1
ATOM 987 O O . GLY A 1 121 ? 11.425 -9.684 -1.924 1.00 91.75 121 GLY A O 1
ATOM 988 N N . LYS A 1 122 ? 12.967 -8.270 -2.717 1.00 93.25 122 LYS A N 1
ATOM 989 C CA . LYS A 1 122 ? 12.552 -7.133 -1.888 1.00 93.25 122 LYS A CA 1
ATOM 990 C C . LYS A 1 122 ? 12.935 -5.799 -2.520 1.00 93.25 122 LYS A C 1
ATOM 992 O O . LYS A 1 122 ? 14.053 -5.632 -3.000 1.00 93.25 122 LYS A O 1
ATOM 997 N N . ILE A 1 123 ? 12.047 -4.814 -2.404 1.00 93.75 123 ILE A N 1
ATOM 998 C CA . ILE A 1 123 ? 12.303 -3.421 -2.785 1.00 93.75 123 ILE A CA 1
ATOM 999 C C . ILE A 1 123 ? 11.943 -2.532 -1.596 1.00 93.75 123 ILE A C 1
ATOM 1001 O O . ILE A 1 123 ? 10.846 -2.629 -1.050 1.00 93.75 123 ILE A O 1
ATOM 1005 N N . VAL A 1 124 ? 12.871 -1.675 -1.173 1.00 94.38 124 VAL A N 1
ATOM 1006 C CA . VAL A 1 124 ? 12.661 -0.757 -0.048 1.00 94.38 124 VAL A CA 1
ATOM 1007 C C . VAL A 1 124 ? 12.771 0.670 -0.547 1.00 94.38 124 VAL A C 1
ATOM 1009 O O . VAL A 1 124 ? 13.761 1.044 -1.172 1.00 94.38 124 VAL A O 1
ATOM 1012 N N . TYR A 1 125 ? 11.753 1.455 -0.229 1.00 94.62 125 TYR A N 1
ATOM 1013 C CA . TYR A 1 125 ? 11.702 2.884 -0.455 1.00 94.62 125 TYR A CA 1
ATOM 1014 C C . TYR A 1 125 ? 11.698 3.623 0.870 1.00 94.62 125 TYR A C 1
ATOM 1016 O O . TYR A 1 125 ? 11.005 3.227 1.812 1.00 94.62 125 TYR A O 1
ATOM 1024 N N . GLU A 1 126 ? 12.434 4.726 0.909 1.00 94.44 126 GLU A N 1
ATOM 1025 C CA . GLU A 1 126 ? 12.472 5.655 2.033 1.00 94.44 126 GLU A CA 1
ATOM 1026 C C . GLU A 1 126 ? 12.022 7.051 1.586 1.00 94.44 126 GLU A C 1
ATOM 1028 O O . GLU A 1 126 ? 11.792 7.283 0.400 1.00 94.44 126 GLU A O 1
ATOM 1033 N N . ALA A 1 127 ? 11.871 7.982 2.530 1.00 92.31 127 ALA A N 1
ATOM 1034 C CA . ALA A 1 127 ? 11.469 9.367 2.258 1.00 92.31 127 ALA A CA 1
ATOM 1035 C C . ALA A 1 127 ? 10.090 9.512 1.574 1.00 92.31 127 ALA A C 1
ATOM 1037 O O . ALA A 1 127 ? 9.870 10.415 0.770 1.00 92.31 127 ALA A O 1
ATOM 1038 N N . GLY A 1 128 ? 9.145 8.624 1.901 1.00 91.62 128 GLY A N 1
ATOM 1039 C CA . GLY A 1 128 ? 7.737 8.771 1.510 1.00 91.62 128 GLY A CA 1
ATOM 1040 C C . GLY A 1 128 ? 7.400 8.406 0.058 1.00 91.62 128 GLY A C 1
ATOM 1041 O O . GLY A 1 128 ? 6.273 8.649 -0.377 1.00 91.62 128 GLY A O 1
ATOM 1042 N N . VAL A 1 129 ? 8.323 7.804 -0.700 1.00 94.19 129 VAL A N 1
ATOM 1043 C CA . VAL A 1 129 ? 8.054 7.292 -2.061 1.00 94.19 129 VAL A CA 1
ATOM 1044 C C . VAL A 1 129 ? 7.760 5.788 -2.062 1.00 94.19 129 VAL A C 1
ATOM 1046 O O . VAL A 1 129 ? 7.887 5.115 -1.041 1.00 94.19 129 VAL A O 1
ATOM 1049 N N . GLY A 1 130 ? 7.367 5.251 -3.220 1.00 95.12 130 GLY A N 1
ATOM 1050 C CA . GLY A 1 130 ? 7.237 3.806 -3.437 1.00 95.12 130 GLY A CA 1
ATOM 1051 C C . GLY A 1 130 ? 5.825 3.241 -3.323 1.00 95.12 130 GLY A C 1
ATOM 1052 O O . GLY A 1 130 ? 5.638 2.050 -3.570 1.00 95.12 130 GLY A O 1
ATOM 1053 N N . LEU A 1 131 ? 4.829 4.064 -2.977 1.00 96.44 131 LEU A N 1
ATOM 1054 C CA . LEU A 1 131 ? 3.422 3.687 -3.114 1.00 96.44 131 LEU A CA 1
ATOM 1055 C C . LEU A 1 131 ? 2.958 3.849 -4.569 1.00 96.44 131 LEU A C 1
ATOM 1057 O O . LEU A 1 131 ? 3.372 4.808 -5.229 1.00 96.44 131 LEU A O 1
ATOM 1061 N N . PRO A 1 132 ? 2.035 2.997 -5.053 1.00 95.50 132 PRO A N 1
ATOM 1062 C CA . PRO A 1 132 ? 1.286 3.301 -6.264 1.00 95.50 132 PRO A CA 1
ATOM 1063 C C . PRO A 1 132 ? 0.611 4.673 -6.129 1.00 95.50 132 PRO A C 1
ATOM 1065 O O . PRO A 1 132 ? 0.091 5.004 -5.061 1.00 95.50 132 PRO A O 1
ATOM 1068 N N . MET A 1 133 ? 0.573 5.459 -7.210 1.00 92.94 133 MET A N 1
ATOM 1069 C CA . MET A 1 133 ? 0.067 6.846 -7.209 1.00 92.94 133 MET A CA 1
ATOM 1070 C C . MET A 1 133 ? -1.289 6.990 -6.499 1.00 92.94 133 MET A C 1
ATOM 1072 O O . MET A 1 133 ? -1.462 7.840 -5.629 1.00 92.94 133 MET A O 1
ATOM 1076 N N . HIS A 1 134 ? -2.238 6.114 -6.829 1.00 93.62 134 HIS A N 1
ATOM 1077 C CA . HIS A 1 134 ? -3.579 6.150 -6.253 1.00 93.62 134 HIS A CA 1
ATOM 1078 C C . HIS A 1 134 ? -3.613 5.728 -4.784 1.00 93.62 134 HIS A C 1
ATOM 1080 O O . HIS A 1 134 ? -4.383 6.287 -4.014 1.00 93.62 134 HIS A O 1
ATOM 1086 N N . TYR A 1 135 ? -2.756 4.795 -4.363 1.00 96.81 135 TYR A N 1
ATOM 1087 C CA . TYR A 1 135 ? -2.625 4.450 -2.946 1.00 96.81 135 TYR A CA 1
ATOM 1088 C C . TYR A 1 135 ? -2.053 5.607 -2.139 1.00 96.81 135 TYR A C 1
ATOM 1090 O O . TYR A 1 135 ? -2.578 5.900 -1.070 1.00 96.81 135 TYR A O 1
ATOM 1098 N N . ALA A 1 136 ? -1.031 6.298 -2.654 1.00 96.25 136 ALA A N 1
ATOM 1099 C CA . ALA A 1 136 ? -0.501 7.491 -2.000 1.00 96.25 136 ALA A CA 1
ATOM 1100 C C . ALA A 1 136 ? -1.623 8.507 -1.744 1.00 96.25 136 ALA A C 1
ATOM 1102 O O . ALA A 1 136 ? -1.824 8.930 -0.609 1.00 96.25 136 ALA A O 1
ATOM 1103 N N . GLN A 1 137 ? -2.443 8.780 -2.762 1.00 94.12 137 GLN A N 1
ATOM 1104 C CA . GLN A 1 137 ? -3.586 9.686 -2.650 1.00 94.12 137 GLN A CA 1
ATOM 1105 C C . GLN A 1 137 ? -4.644 9.201 -1.662 1.00 94.12 137 GLN A C 1
ATOM 1107 O O . GLN A 1 137 ? -5.054 9.961 -0.787 1.00 94.12 137 GLN A O 1
ATOM 1112 N N . THR A 1 138 ? -5.065 7.940 -1.754 1.00 95.69 138 THR A N 1
ATOM 1113 C CA . THR A 1 138 ? -6.040 7.355 -0.825 1.00 95.69 138 THR A CA 1
ATOM 1114 C C . THR A 1 138 ? -5.554 7.397 0.626 1.00 95.69 138 THR A C 1
ATOM 1116 O O . THR A 1 138 ? -6.347 7.619 1.541 1.00 95.69 138 THR A O 1
ATOM 1119 N N . PHE A 1 139 ? -4.253 7.217 0.850 1.00 97.75 139 PHE A N 1
ATOM 1120 C CA . PHE A 1 139 ? -3.646 7.202 2.180 1.00 97.75 139 PHE A CA 1
ATOM 1121 C C . PHE A 1 139 ? -3.175 8.582 2.651 1.00 97.75 139 PHE A C 1
ATOM 1123 O O . PHE A 1 139 ? -2.786 8.715 3.807 1.00 97.75 139 PHE A O 1
ATOM 1130 N N . SER A 1 140 ? -3.243 9.617 1.810 1.00 96.94 140 SER A N 1
ATOM 1131 C CA . SER A 1 140 ? -2.732 10.965 2.110 1.00 96.94 140 SER A CA 1
ATOM 1132 C C . SER A 1 140 ? -3.338 11.591 3.375 1.00 96.94 140 SER A C 1
ATOM 1134 O O . SER A 1 140 ? -2.682 12.370 4.060 1.00 96.94 140 SER A O 1
ATOM 1136 N N . ALA A 1 141 ? -4.564 11.207 3.744 1.00 97.19 141 ALA A N 1
ATOM 1137 C CA . ALA A 1 141 ? -5.222 11.677 4.961 1.00 97.19 141 ALA A CA 1
ATOM 1138 C C . ALA A 1 141 ? -4.708 11.004 6.254 1.00 97.19 141 ALA A C 1
ATOM 1140 O O . ALA A 1 141 ? -4.981 11.505 7.346 1.00 97.19 141 ALA A O 1
ATOM 1141 N N . LEU A 1 142 ? -3.959 9.897 6.167 1.00 98.25 142 LEU A N 1
ATOM 1142 C CA . LEU A 1 142 ? -3.449 9.162 7.329 1.00 98.25 142 LEU A CA 1
ATOM 1143 C C . LEU A 1 142 ? -2.220 9.859 7.928 1.00 98.25 142 LEU A C 1
ATOM 1145 O O . LEU A 1 142 ? -1.079 9.585 7.561 1.00 98.25 142 LEU A O 1
ATOM 1149 N N . GLN A 1 143 ? -2.458 10.739 8.900 1.00 98.31 143 GLN A N 1
ATOM 1150 C CA . GLN A 1 143 ? -1.428 11.605 9.492 1.00 98.31 143 GLN A CA 1
ATOM 1151 C C . GLN A 1 143 ? -0.290 10.852 10.193 1.00 98.31 143 GLN A C 1
ATOM 1153 O O . GLN A 1 143 ? 0.795 11.401 10.355 1.00 98.31 143 GLN A O 1
ATOM 1158 N N . ARG A 1 144 ? -0.531 9.612 10.634 1.00 98.56 144 ARG A N 1
ATOM 1159 C CA . ARG A 1 144 ? 0.414 8.827 11.444 1.00 98.56 144 ARG A CA 1
ATOM 1160 C C . ARG A 1 144 ? 1.010 7.630 10.712 1.00 98.56 144 ARG A C 1
ATOM 1162 O O . ARG A 1 144 ? 1.930 7.002 11.239 1.00 98.56 144 ARG A O 1
ATOM 1169 N N . LEU A 1 145 ? 0.531 7.342 9.498 1.00 98.81 145 LEU A N 1
ATOM 1170 C CA . LEU A 1 145 ? 0.969 6.185 8.726 1.00 98.81 145 LEU A CA 1
ATOM 1171 C C . LEU A 1 145 ? 2.421 6.389 8.309 1.00 98.81 145 LEU A C 1
ATOM 1173 O O . LEU A 1 145 ? 2.712 7.183 7.416 1.00 98.81 145 LEU A O 1
ATOM 1177 N N . HIS A 1 146 ? 3.327 5.658 8.954 1.00 98.56 146 HIS A N 1
ATOM 1178 C CA . HIS A 1 146 ? 4.760 5.808 8.734 1.00 98.56 146 HIS A CA 1
ATOM 1179 C C . HIS A 1 146 ? 5.387 4.642 7.973 1.00 98.56 146 HIS A C 1
ATOM 1181 O O . HIS A 1 146 ? 6.436 4.826 7.350 1.00 98.56 146 HIS A O 1
ATOM 1187 N N . THR A 1 147 ? 4.755 3.464 7.983 1.00 98.81 147 THR A N 1
ATOM 1188 C CA . THR A 1 147 ? 5.268 2.285 7.277 1.00 98.81 147 THR A CA 1
ATOM 1189 C C . THR A 1 147 ? 4.164 1.553 6.525 1.00 98.81 147 THR A C 1
ATOM 1191 O O . THR A 1 147 ? 3.142 1.190 7.108 1.00 98.81 147 THR A O 1
ATOM 1194 N N . VAL A 1 148 ? 4.414 1.257 5.249 1.00 98.81 148 VAL A N 1
ATOM 1195 C CA . VAL A 1 148 ? 3.560 0.385 4.434 1.00 98.81 148 VAL A CA 1
ATOM 1196 C C . VAL A 1 148 ? 4.357 -0.824 3.957 1.00 98.81 148 VAL A C 1
ATOM 1198 O O . VAL A 1 148 ? 5.468 -0.685 3.449 1.00 98.81 148 VAL A O 1
ATOM 1201 N N . PHE A 1 149 ? 3.783 -2.013 4.107 1.00 98.69 149 PHE A N 1
ATOM 1202 C CA . PHE A 1 149 ? 4.300 -3.248 3.528 1.00 98.69 149 PHE A CA 1
ATOM 1203 C C . PHE A 1 149 ? 3.341 -3.734 2.450 1.00 98.69 149 PHE A C 1
ATOM 1205 O O . PHE A 1 149 ? 2.145 -3.847 2.713 1.00 98.69 149 PHE A O 1
ATOM 1212 N N . ILE A 1 150 ? 3.861 -4.066 1.275 1.00 98.38 150 ILE A N 1
ATOM 1213 C CA . ILE A 1 150 ? 3.097 -4.659 0.181 1.00 98.38 150 ILE A CA 1
ATOM 1214 C C . ILE A 1 150 ? 3.770 -5.977 -0.191 1.00 98.38 150 ILE A C 1
ATOM 1216 O O . ILE A 1 150 ? 4.923 -5.997 -0.602 1.00 98.38 150 ILE A O 1
ATOM 1220 N N . THR A 1 151 ? 3.079 -7.092 0.009 1.00 98.06 151 THR A N 1
ATOM 1221 C CA . THR A 1 151 ? 3.581 -8.434 -0.299 1.00 98.06 151 THR A CA 1
ATOM 1222 C C . THR A 1 151 ? 2.822 -8.991 -1.486 1.00 98.06 151 THR A C 1
ATOM 1224 O O . THR A 1 151 ? 1.591 -9.039 -1.442 1.00 98.06 151 THR A O 1
ATOM 1227 N N . ILE A 1 152 ? 3.555 -9.400 -2.519 1.00 96.12 152 ILE A N 1
ATOM 1228 C CA . ILE A 1 152 ? 3.010 -9.878 -3.790 1.00 96.12 152 ILE A CA 1
ATOM 1229 C C . ILE A 1 152 ? 3.747 -11.132 -4.272 1.00 96.12 152 ILE A C 1
ATOM 1231 O O . ILE A 1 152 ? 4.939 -11.270 -3.991 1.00 96.12 152 ILE A O 1
ATOM 1235 N N . PRO A 1 153 ? 3.066 -12.037 -4.983 1.00 95.12 153 PRO A N 1
ATOM 1236 C CA . PRO A 1 153 ? 3.732 -13.041 -5.805 1.00 95.12 153 PRO A CA 1
ATOM 1237 C C . PRO A 1 153 ? 4.396 -12.411 -7.040 1.00 95.12 153 PRO A C 1
ATOM 1239 O O . PRO A 1 153 ? 3.867 -11.457 -7.612 1.00 95.12 153 PRO A O 1
ATOM 1242 N N . ASP A 1 154 ? 5.518 -12.983 -7.471 1.00 93.44 154 ASP A N 1
ATOM 1243 C CA . ASP A 1 154 ? 6.037 -12.892 -8.839 1.00 93.44 154 ASP A CA 1
ATOM 1244 C C . ASP A 1 154 ? 5.716 -14.195 -9.564 1.00 93.44 154 ASP A C 1
ATOM 1246 O O . ASP A 1 154 ? 6.144 -15.264 -9.131 1.00 93.44 154 ASP A O 1
ATOM 1250 N N . PHE A 1 155 ? 4.960 -14.100 -10.655 1.00 88.69 155 PHE A N 1
ATOM 1251 C CA . PHE A 1 155 ? 4.613 -15.251 -11.493 1.00 88.69 155 PHE A CA 1
ATOM 1252 C C . PHE A 1 155 ? 5.645 -15.506 -12.605 1.00 88.69 155 PHE A C 1
ATOM 1254 O O . PHE A 1 155 ? 5.477 -16.420 -13.409 1.00 88.69 155 PHE A O 1
ATOM 1261 N N . GLY A 1 156 ? 6.717 -14.709 -12.663 1.00 89.88 156 GLY A N 1
ATOM 1262 C CA . GLY A 1 156 ? 7.767 -14.824 -13.665 1.00 89.88 156 GLY A CA 1
ATOM 1263 C C . GLY A 1 156 ? 7.290 -14.495 -15.081 1.00 89.88 156 GLY A C 1
ATOM 1264 O O . GLY A 1 156 ? 6.214 -13.937 -15.300 1.00 89.88 156 GLY A O 1
ATOM 1265 N N . GLY A 1 157 ? 8.142 -14.803 -16.063 1.00 89.19 157 GLY A N 1
ATOM 1266 C CA . GLY A 1 157 ? 7.829 -14.646 -17.489 1.00 89.19 157 GLY A CA 1
ATOM 1267 C C . GLY A 1 157 ? 7.665 -13.200 -17.974 1.00 89.19 157 GLY A C 1
ATOM 1268 O O . GLY A 1 157 ? 7.268 -13.000 -19.117 1.00 89.19 157 GLY A O 1
ATOM 1269 N N . GLY A 1 158 ? 7.956 -12.204 -17.131 1.00 92.62 158 GLY A N 1
ATOM 1270 C CA . GLY A 1 158 ? 7.863 -10.789 -17.489 1.00 92.62 158 GLY A CA 1
ATOM 1271 C C . GLY A 1 158 ? 9.119 -10.244 -18.169 1.00 92.62 158 GLY A C 1
ATOM 1272 O O . GLY A 1 158 ? 10.192 -10.859 -18.156 1.00 92.62 158 GLY A O 1
ATOM 1273 N N . SER A 1 159 ? 9.005 -9.043 -18.729 1.00 92.56 159 SER A N 1
ATOM 1274 C CA . SER A 1 159 ? 10.122 -8.290 -19.312 1.00 92.56 159 SER A CA 1
ATOM 1275 C C . SER A 1 159 ? 10.755 -7.300 -18.317 1.00 92.56 159 SER A C 1
ATOM 1277 O O . SER A 1 159 ? 11.943 -6.967 -18.431 1.00 92.56 159 SER A O 1
ATOM 1279 N N . THR A 1 160 ? 10.002 -6.891 -17.291 1.00 91.44 160 THR A N 1
ATOM 1280 C CA . THR A 1 160 ? 10.396 -5.906 -16.279 1.00 91.44 160 THR A CA 1
ATOM 1281 C C . THR A 1 160 ? 11.597 -6.386 -15.471 1.00 91.44 160 THR A C 1
ATOM 1283 O O . THR A 1 160 ? 11.550 -7.404 -14.784 1.00 91.44 160 THR A O 1
ATOM 1286 N N . THR A 1 161 ? 12.688 -5.617 -15.505 1.00 89.31 161 THR A N 1
ATOM 1287 C CA . THR A 1 161 ? 13.924 -5.929 -14.775 1.00 89.31 161 THR A CA 1
ATOM 1288 C C . THR A 1 161 ? 14.094 -4.993 -13.583 1.00 89.31 161 THR A C 1
ATOM 1290 O O . THR A 1 161 ? 14.333 -3.800 -13.761 1.00 89.31 161 THR A O 1
ATOM 1293 N N . LEU A 1 162 ? 14.041 -5.545 -12.370 1.00 85.69 162 LEU A N 1
ATOM 1294 C CA . LEU A 1 162 ? 14.346 -4.846 -11.120 1.00 85.69 162 LEU A CA 1
ATOM 1295 C C . LEU A 1 162 ? 15.394 -5.673 -10.372 1.00 85.69 162 LEU A C 1
ATOM 1297 O O . LEU A 1 162 ? 15.057 -6.680 -9.759 1.00 85.69 162 LEU A O 1
ATOM 1301 N N . LYS A 1 163 ? 16.676 -5.304 -10.441 1.00 69.62 163 LYS A N 1
ATOM 1302 C CA . LYS A 1 163 ? 17.694 -6.011 -9.647 1.00 69.62 163 LYS A CA 1
ATOM 1303 C C . LYS A 1 163 ? 17.673 -5.531 -8.198 1.00 69.62 163 LYS A C 1
ATOM 1305 O O . LYS A 1 163 ? 17.376 -4.366 -7.919 1.00 69.62 163 LYS A O 1
ATOM 1310 N N . GLU A 1 164 ? 18.043 -6.423 -7.286 1.00 62.53 164 GLU A N 1
ATOM 1311 C CA . GLU A 1 164 ? 18.297 -6.076 -5.889 1.00 62.53 164 GLU A CA 1
ATOM 1312 C C . GLU A 1 164 ? 19.437 -5.045 -5.777 1.00 62.53 164 GLU A C 1
ATOM 1314 O O . GLU A 1 164 ? 20.365 -5.043 -6.584 1.00 62.53 164 GLU A O 1
ATOM 1319 N N . GLY A 1 165 ? 19.381 -4.161 -4.773 1.00 54.19 165 GLY A N 1
ATOM 1320 C CA . GLY A 1 165 ? 20.506 -3.266 -4.455 1.00 54.19 165 GLY A CA 1
ATOM 1321 C C . GLY A 1 165 ? 20.431 -1.828 -4.984 1.00 54.19 165 GLY A C 1
ATOM 1322 O O . GLY A 1 165 ? 21.461 -1.186 -5.145 1.00 54.19 165 GLY A O 1
ATOM 1323 N N . GLY A 1 166 ? 19.237 -1.277 -5.214 1.00 51.72 166 GLY A N 1
ATOM 1324 C CA . GLY A 1 166 ? 19.025 0.173 -5.373 1.00 51.72 166 GLY A CA 1
ATOM 1325 C C . GLY A 1 166 ? 19.369 0.757 -6.749 1.00 51.72 166 GLY A C 1
ATOM 1326 O O . GLY A 1 166 ? 18.615 1.593 -7.240 1.00 51.72 166 GLY A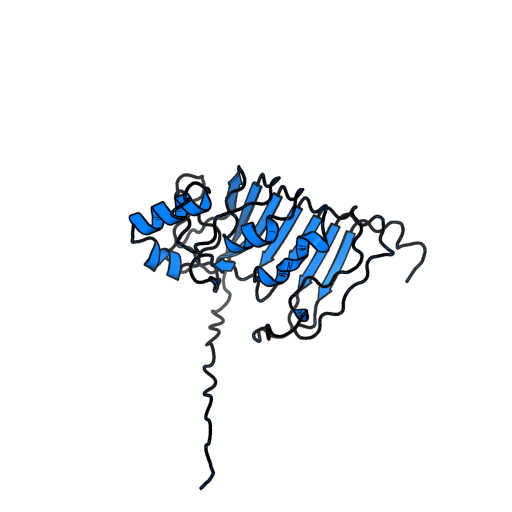 O 1
ATOM 1327 N N . GLU A 1 167 ? 20.418 0.279 -7.423 1.00 52.12 167 GLU A N 1
ATOM 1328 C CA . GLU A 1 167 ? 20.843 0.831 -8.723 1.00 52.12 167 GLU A CA 1
ATOM 1329 C C . GLU A 1 167 ? 19.836 0.573 -9.860 1.00 52.12 167 GLU A C 1
ATOM 1331 O O . GLU A 1 167 ? 19.672 1.401 -10.756 1.00 52.12 167 GLU A O 1
ATOM 1336 N N . PHE A 1 168 ? 19.104 -0.545 -9.817 1.00 60.25 168 PHE A N 1
ATOM 1337 C CA . PHE A 1 168 ? 18.204 -0.955 -10.907 1.00 60.25 168 PHE A CA 1
ATOM 1338 C C . PHE A 1 168 ? 16.747 -0.539 -10.719 1.00 60.25 168 PHE A C 1
ATOM 1340 O O . PHE A 1 168 ? 15.963 -0.608 -11.660 1.00 60.25 168 PHE A O 1
ATOM 1347 N N . ASN A 1 169 ? 16.391 -0.010 -9.552 1.00 82.19 169 ASN A N 1
ATOM 1348 C CA . ASN A 1 169 ? 15.083 0.593 -9.327 1.00 82.19 169 ASN A CA 1
ATOM 1349 C C . ASN A 1 169 ? 15.105 2.116 -9.569 1.00 82.19 169 ASN A C 1
ATOM 1351 O O . ASN A 1 169 ? 14.381 2.896 -8.946 1.00 82.19 169 ASN A O 1
ATOM 1355 N N . LYS A 1 170 ? 15.960 2.555 -10.500 1.00 80.50 170 LYS A N 1
ATOM 1356 C CA . LYS A 1 170 ? 16.135 3.968 -10.863 1.00 80.50 170 LYS A CA 1
ATOM 1357 C C . LYS A 1 170 ? 14.838 4.621 -11.354 1.00 80.50 170 LYS A C 1
ATOM 1359 O O . LYS A 1 170 ? 14.649 5.823 -11.186 1.00 80.50 170 LYS A O 1
ATOM 1364 N N . TYR A 1 171 ? 13.927 3.815 -11.903 1.00 89.06 171 TYR A N 1
ATOM 1365 C CA . TYR A 1 171 ? 12.626 4.260 -12.401 1.00 89.06 171 TYR A CA 1
ATOM 1366 C C . TYR A 1 171 ? 11.493 4.189 -11.359 1.00 89.06 171 TYR A C 1
ATOM 1368 O O . TYR A 1 171 ? 10.321 4.382 -11.701 1.00 89.06 171 TYR A O 1
ATOM 1376 N N . LEU A 1 172 ? 11.836 3.943 -10.086 1.00 92.12 172 LEU A N 1
ATOM 1377 C CA . LEU A 1 172 ? 10.923 3.942 -8.939 1.00 92.12 172 LEU A CA 1
ATOM 1378 C C . LEU A 1 172 ? 9.679 3.065 -9.144 1.00 92.12 172 LEU A C 1
ATOM 1380 O O . LEU A 1 172 ? 8.561 3.551 -8.978 1.00 92.12 172 LEU A O 1
ATOM 1384 N N . TRP A 1 173 ? 9.842 1.808 -9.554 1.00 94.56 173 TRP A N 1
ATOM 1385 C CA . TRP A 1 173 ? 8.715 0.900 -9.791 1.00 94.56 173 TRP A CA 1
ATOM 1386 C C . TRP A 1 173 ? 7.832 0.743 -8.538 1.00 94.56 173 TRP A C 1
ATOM 1388 O O . TRP A 1 173 ? 8.246 0.207 -7.517 1.00 94.56 173 TRP A O 1
ATOM 1398 N N . ALA A 1 174 ? 6.596 1.205 -8.579 1.00 95.06 174 ALA A N 1
ATOM 1399 C CA . ALA A 1 174 ? 5.696 1.256 -7.436 1.00 95.06 174 ALA A CA 1
ATOM 1400 C C . ALA A 1 174 ? 4.392 0.512 -7.741 1.00 95.06 174 ALA A C 1
ATOM 1402 O O . ALA A 1 174 ? 3.307 1.021 -7.463 1.00 95.06 174 ALA A O 1
ATOM 1403 N N . GLY A 1 175 ? 4.496 -0.683 -8.329 1.00 95.25 175 GLY A N 1
ATOM 1404 C CA . GLY A 1 175 ? 3.343 -1.515 -8.674 1.00 95.25 175 GLY A CA 1
ATOM 1405 C C . GLY A 1 175 ? 2.834 -1.353 -10.107 1.00 95.25 175 GLY A C 1
ATOM 1406 O O . GLY A 1 175 ? 1.682 -1.686 -10.375 1.00 95.25 175 GLY A O 1
ATOM 1407 N N . GLU A 1 176 ? 3.630 -0.824 -11.039 1.00 95.69 176 GLU A N 1
ATOM 1408 C CA . GLU A 1 176 ? 3.272 -0.835 -12.460 1.00 95.69 176 GLU A CA 1
ATOM 1409 C C . GLU A 1 176 ? 3.273 -2.269 -13.038 1.00 95.69 176 GLU A C 1
ATOM 1411 O O . GLU A 1 176 ? 4.092 -3.098 -12.644 1.00 95.69 176 GLU A O 1
ATOM 1416 N N . CYS A 1 177 ? 2.353 -2.591 -13.956 1.00 95.44 177 CYS A N 1
ATOM 1417 C CA . CYS A 1 177 ? 2.292 -3.920 -14.568 1.00 95.44 177 CYS A CA 1
ATOM 1418 C C . CYS A 1 177 ? 3.334 -4.068 -15.684 1.00 95.44 177 CYS A C 1
ATOM 1420 O O . CYS A 1 177 ? 3.775 -3.070 -16.257 1.00 95.44 177 CYS A O 1
ATOM 1422 N N . ASP A 1 178 ? 3.681 -5.312 -16.017 1.00 94.69 178 ASP A N 1
ATOM 1423 C CA . ASP A 1 178 ? 4.744 -5.621 -16.981 1.00 94.69 178 ASP A CA 1
ATOM 1424 C C . ASP A 1 178 ? 4.495 -4.990 -18.359 1.00 94.69 178 ASP A C 1
ATOM 1426 O O . ASP A 1 178 ? 5.356 -4.295 -18.887 1.00 94.69 178 ASP A O 1
ATOM 1430 N N . ARG A 1 179 ? 3.263 -5.092 -18.876 1.00 95.00 179 ARG A N 1
ATOM 1431 C CA . ARG A 1 179 ? 2.867 -4.479 -20.155 1.00 95.00 179 ARG A CA 1
ATOM 1432 C C . ARG A 1 179 ? 3.044 -2.959 -20.169 1.00 95.00 179 ARG A C 1
ATOM 1434 O O . ARG A 1 179 ? 3.475 -2.396 -21.169 1.00 95.00 179 ARG A O 1
ATOM 1441 N N . CYS A 1 180 ? 2.685 -2.272 -19.084 1.00 95.44 180 CYS A N 1
ATOM 1442 C CA . CYS A 1 180 ? 2.876 -0.824 -19.015 1.00 95.44 180 CYS A CA 1
ATOM 1443 C C . CYS A 1 180 ? 4.353 -0.454 -18.877 1.00 95.44 180 CYS A C 1
ATOM 1445 O O . CYS A 1 180 ? 4.757 0.575 -19.409 1.00 95.44 180 CYS A O 1
ATOM 1447 N N . MET A 1 181 ? 5.145 -1.269 -18.179 1.00 94.50 181 MET A N 1
ATOM 1448 C CA . MET A 1 181 ? 6.591 -1.083 -18.108 1.00 94.50 181 MET A CA 1
ATOM 1449 C C . MET A 1 181 ? 7.238 -1.269 -19.483 1.00 94.50 181 MET A C 1
ATOM 1451 O O . MET A 1 181 ? 8.065 -0.454 -19.861 1.00 94.50 181 MET A O 1
ATOM 1455 N N . GLU A 1 182 ? 6.830 -2.273 -20.254 1.00 93.50 182 GLU A N 1
ATOM 1456 C CA . GLU A 1 182 ? 7.335 -2.511 -21.608 1.00 93.50 182 GLU A CA 1
ATOM 1457 C C . GLU A 1 182 ? 6.968 -1.365 -22.558 1.00 93.50 182 GLU A C 1
ATOM 1459 O O . GLU A 1 182 ? 7.845 -0.715 -23.109 1.00 93.50 182 GLU A O 1
ATOM 1464 N N . VAL A 1 183 ? 5.681 -1.036 -22.678 1.00 94.06 183 VAL A N 1
ATOM 1465 C CA . VAL A 1 183 ? 5.213 -0.079 -23.694 1.00 94.06 183 VAL A CA 1
ATOM 1466 C C . VAL A 1 183 ? 5.528 1.373 -23.328 1.00 94.06 183 VAL A C 1
ATOM 1468 O O . VAL A 1 183 ? 5.874 2.172 -24.193 1.00 94.06 183 VAL A O 1
ATOM 1471 N N . MET A 1 184 ? 5.377 1.760 -22.056 1.00 91.88 184 MET A N 1
ATOM 1472 C CA . MET A 1 184 ? 5.453 3.178 -21.677 1.00 91.88 184 MET A CA 1
ATOM 1473 C C . MET A 1 184 ? 6.867 3.624 -21.305 1.00 91.88 184 MET A C 1
ATOM 1475 O O . MET A 1 184 ? 7.169 4.807 -21.430 1.00 91.88 184 MET A O 1
ATOM 1479 N N . TYR A 1 185 ? 7.729 2.732 -20.798 1.00 90.62 185 TYR A N 1
ATOM 1480 C CA . TYR A 1 185 ? 9.077 3.129 -20.357 1.00 90.62 185 TYR A CA 1
ATOM 1481 C C . TYR A 1 185 ? 10.135 3.047 -21.466 1.00 90.62 185 TYR A C 1
ATOM 1483 O O . TYR A 1 185 ? 11.286 3.421 -21.214 1.00 90.62 185 TYR A O 1
ATOM 1491 N N . GLU A 1 186 ? 9.759 2.612 -22.670 1.00 90.38 186 GLU A N 1
ATOM 1492 C CA . GLU A 1 186 ? 10.558 2.801 -23.887 1.00 90.38 186 GLU A CA 1
ATOM 1493 C C . GLU A 1 186 ? 10.741 4.289 -24.225 1.00 90.38 186 GLU A C 1
ATOM 1495 O O . GLU A 1 186 ? 11.809 4.685 -24.689 1.00 90.38 186 GLU A O 1
ATOM 1500 N N . ASP A 1 187 ? 9.744 5.131 -23.929 1.00 93.81 187 ASP A N 1
ATOM 1501 C CA . ASP A 1 187 ? 9.846 6.586 -24.061 1.00 93.81 187 ASP A CA 1
ATOM 1502 C C . ASP A 1 187 ? 10.560 7.193 -22.839 1.00 93.81 187 ASP A C 1
ATOM 1504 O O . ASP A 1 187 ? 10.010 7.296 -21.736 1.00 93.81 187 ASP A O 1
ATOM 1508 N N . ASP A 1 188 ? 11.804 7.629 -23.053 1.00 93.06 188 ASP A N 1
ATOM 1509 C CA . ASP A 1 188 ? 12.643 8.282 -22.047 1.00 93.06 188 ASP A CA 1
ATOM 1510 C C . ASP A 1 188 ? 11.980 9.530 -21.438 1.00 93.06 188 ASP A C 1
ATOM 1512 O O . ASP A 1 188 ? 12.033 9.723 -20.220 1.00 93.06 188 ASP A O 1
ATOM 1516 N N . ALA A 1 189 ? 11.312 10.351 -22.253 1.00 93.62 189 ALA A N 1
ATOM 1517 C CA . ALA A 1 189 ? 10.688 11.590 -21.801 1.00 93.62 189 ALA A CA 1
ATOM 1518 C C . ALA A 1 189 ? 9.461 11.303 -20.927 1.00 93.62 189 ALA A C 1
ATOM 1520 O O . ALA A 1 189 ? 9.284 11.921 -19.868 1.00 93.62 189 ALA A O 1
ATOM 1521 N N . PHE A 1 190 ? 8.632 10.335 -21.332 1.00 92.88 190 PHE A N 1
ATOM 1522 C CA . PHE A 1 190 ? 7.518 9.868 -20.510 1.00 92.88 190 PHE A CA 1
ATOM 1523 C C . PHE A 1 190 ? 8.017 9.317 -19.175 1.00 92.88 190 PHE A C 1
ATOM 1525 O O . PHE A 1 190 ? 7.524 9.701 -18.111 1.00 92.88 190 PHE A O 1
ATOM 1532 N N . ARG A 1 191 ? 9.006 8.425 -19.224 1.00 93.00 191 ARG A N 1
ATOM 1533 C CA . ARG A 1 191 ? 9.547 7.743 -18.052 1.00 93.00 191 ARG A CA 1
ATOM 1534 C C . ARG A 1 191 ? 10.135 8.722 -17.043 1.00 93.00 191 ARG A C 1
ATOM 1536 O O . ARG A 1 191 ? 9.819 8.628 -15.856 1.00 93.00 191 ARG A O 1
ATOM 1543 N N . ASP A 1 192 ? 10.934 9.683 -17.493 1.00 91.94 192 ASP A N 1
ATOM 1544 C CA . ASP A 1 192 ? 11.541 10.685 -16.616 1.00 91.94 192 ASP A CA 1
ATOM 1545 C C . ASP A 1 192 ? 10.475 11.601 -15.998 1.00 91.94 192 ASP A C 1
ATOM 1547 O O . ASP A 1 192 ? 10.506 11.875 -14.793 1.00 91.94 192 ASP A O 1
ATOM 1551 N N . SER A 1 193 ? 9.461 11.988 -16.780 1.00 91.50 193 SER A N 1
ATOM 1552 C CA . SER A 1 193 ? 8.297 12.736 -16.290 1.00 91.50 193 SER A CA 1
ATOM 1553 C C . SER A 1 193 ? 7.497 11.948 -15.244 1.00 91.50 193 SER A C 1
ATOM 1555 O O . SER A 1 193 ? 7.131 12.480 -14.190 1.00 91.50 193 SER A O 1
ATOM 1557 N N . TRP A 1 194 ? 7.275 10.652 -15.475 1.00 91.88 194 TRP A N 1
ATOM 1558 C CA . TRP A 1 194 ? 6.580 9.767 -14.542 1.00 91.88 194 TRP A CA 1
ATOM 1559 C C . TRP A 1 194 ? 7.360 9.580 -13.233 1.00 91.88 194 TRP A C 1
ATOM 1561 O O . TRP A 1 194 ? 6.787 9.662 -12.142 1.00 91.88 194 TRP A O 1
ATOM 1571 N N . VAL A 1 195 ? 8.681 9.404 -13.313 1.00 92.00 195 VAL A N 1
ATOM 1572 C CA . VAL A 1 195 ? 9.569 9.344 -12.142 1.00 92.00 195 VAL A CA 1
ATOM 1573 C C . VAL A 1 195 ? 9.547 10.664 -11.371 1.00 92.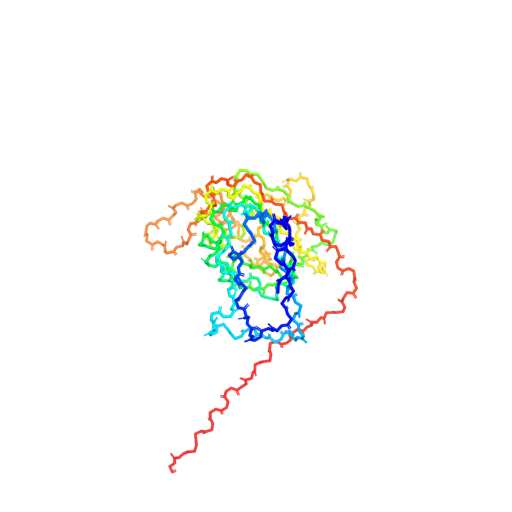00 195 VAL A C 1
ATOM 1575 O O . VAL A 1 195 ? 9.414 10.647 -10.146 1.00 92.00 195 VAL A O 1
ATOM 1578 N N . ALA A 1 196 ? 9.626 11.807 -12.057 1.00 91.44 196 ALA A N 1
ATOM 1579 C CA . ALA A 1 196 ? 9.530 13.124 -11.430 1.00 91.44 196 ALA A CA 1
ATOM 1580 C C . ALA A 1 196 ? 8.184 13.312 -10.713 1.00 91.44 196 ALA A C 1
ATOM 1582 O O . ALA A 1 196 ? 8.148 13.807 -9.584 1.00 91.44 196 ALA A O 1
ATOM 1583 N N . ARG A 1 197 ? 7.080 12.846 -11.312 1.00 90.56 197 ARG A N 1
ATOM 1584 C CA . ARG A 1 197 ? 5.748 12.855 -10.691 1.00 90.56 197 ARG A CA 1
ATOM 1585 C C . ARG A 1 197 ? 5.708 12.009 -9.418 1.00 90.56 197 ARG A C 1
ATOM 1587 O O . ARG A 1 197 ? 5.225 12.498 -8.404 1.00 90.56 197 ARG A O 1
ATOM 1594 N N . LYS A 1 198 ? 6.269 10.794 -9.425 1.00 91.25 198 LYS A N 1
ATOM 1595 C CA . LYS A 1 198 ? 6.361 9.918 -8.233 1.00 91.25 198 LYS A CA 1
ATOM 1596 C C . LYS A 1 198 ? 7.242 10.482 -7.113 1.00 91.25 198 LYS A C 1
ATOM 1598 O O . LYS A 1 198 ? 7.082 10.094 -5.961 1.00 91.25 198 LYS A O 1
ATOM 1603 N N . LYS A 1 199 ? 8.155 11.401 -7.435 1.00 90.06 199 LYS A N 1
ATOM 1604 C CA . LYS A 1 199 ? 8.969 12.145 -6.458 1.00 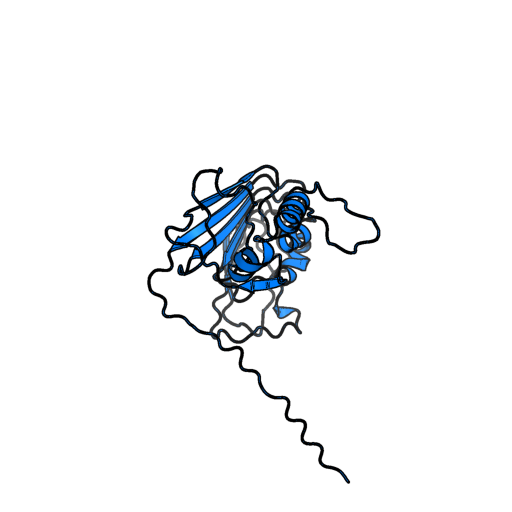90.06 199 LYS A CA 1
ATOM 1605 C C . LYS A 1 199 ? 8.302 13.437 -5.966 1.00 90.06 199 LYS A C 1
ATOM 1607 O O . LYS A 1 199 ? 8.902 14.144 -5.165 1.00 90.06 199 LYS A O 1
ATOM 1612 N N . GLY A 1 200 ? 7.111 13.780 -6.464 1.00 86.00 200 GLY A N 1
ATOM 1613 C CA . GLY A 1 200 ? 6.456 15.058 -6.168 1.00 86.00 200 GLY A CA 1
ATOM 1614 C C . GLY A 1 200 ? 7.150 16.277 -6.793 1.00 86.00 200 GLY A C 1
ATOM 1615 O O . GLY A 1 200 ? 6.889 17.399 -6.378 1.00 86.00 200 GLY A O 1
ATOM 1616 N N . LEU A 1 201 ? 8.040 16.073 -7.773 1.00 80.25 201 LEU A N 1
ATOM 1617 C CA . LEU A 1 201 ? 8.805 17.142 -8.432 1.00 80.25 201 LEU A CA 1
ATOM 1618 C C . LEU A 1 201 ? 8.074 17.737 -9.641 1.00 80.25 201 LEU A C 1
ATOM 1620 O O . LEU A 1 201 ? 8.373 18.854 -10.054 1.00 80.25 201 LEU A O 1
ATOM 1624 N N . SER A 1 202 ? 7.137 16.993 -10.233 1.00 65.94 202 SER A N 1
ATOM 1625 C CA . SER A 1 202 ? 6.367 17.470 -11.381 1.00 65.94 202 SER A CA 1
ATOM 1626 C C . SER A 1 202 ? 5.084 18.152 -10.914 1.00 65.94 202 SER A C 1
ATOM 1628 O O . SER A 1 202 ? 4.091 17.494 -10.605 1.00 65.94 202 SER A O 1
ATOM 1630 N N . CYS A 1 203 ? 5.123 19.483 -10.888 1.00 56.41 203 CYS A N 1
ATOM 1631 C CA . CYS A 1 203 ? 3.961 20.367 -10.832 1.00 56.41 203 CYS A CA 1
ATOM 1632 C C . CYS A 1 203 ? 3.707 20.911 -12.246 1.00 56.41 203 CYS A C 1
ATOM 1634 O O . CYS A 1 203 ? 3.794 22.116 -12.465 1.00 56.41 203 CYS A O 1
ATOM 1636 N N . THR A 1 204 ? 3.530 20.042 -13.244 1.00 48.78 204 THR A N 1
ATOM 1637 C CA . THR A 1 204 ? 3.322 20.521 -14.617 1.00 48.78 204 THR A CA 1
ATOM 1638 C C . THR A 1 204 ? 1.865 20.934 -14.819 1.00 48.78 204 THR A C 1
ATOM 1640 O O . THR A 1 204 ? 0.963 20.105 -14.915 1.00 48.78 204 THR A O 1
ATOM 1643 N N . ASP A 1 205 ? 1.708 22.257 -14.835 1.00 44.50 205 ASP A N 1
ATOM 1644 C CA . ASP A 1 205 ? 0.565 23.087 -15.202 1.00 44.50 205 ASP A CA 1
ATOM 1645 C C . ASP A 1 205 ? -0.745 22.875 -14.445 1.00 44.50 205 ASP A C 1
ATOM 1647 O O . ASP A 1 205 ? -1.356 21.809 -14.443 1.00 44.50 205 ASP A O 1
ATOM 1651 N N . LYS A 1 206 ? -1.239 23.987 -13.885 1.00 49.25 206 LYS A N 1
ATOM 1652 C CA . LYS A 1 206 ? -2.579 24.136 -13.291 1.00 49.25 206 LYS A CA 1
ATOM 1653 C C . LYS A 1 206 ? -3.717 23.751 -14.254 1.00 49.25 206 LYS A C 1
ATOM 1655 O O . LYS A 1 206 ? -4.845 23.594 -13.800 1.00 49.25 206 LYS A O 1
ATOM 1660 N N . ASP A 1 207 ? -3.400 23.563 -15.535 1.00 50.41 207 ASP A N 1
ATOM 1661 C CA . ASP A 1 207 ? -4.322 23.210 -16.612 1.00 50.41 207 ASP A CA 1
ATOM 1662 C C . ASP A 1 207 ? -4.323 21.714 -16.967 1.00 50.41 207 ASP A C 1
ATOM 1664 O O . ASP A 1 207 ? -5.200 21.259 -17.703 1.00 50.41 207 ASP A O 1
ATOM 1668 N N . SER A 1 208 ? -3.395 20.908 -16.432 1.00 53.09 208 SER A N 1
ATOM 1669 C CA . SER A 1 208 ? -3.433 19.457 -16.614 1.00 53.09 208 SER A CA 1
ATOM 1670 C C . SER A 1 208 ? -4.027 18.797 -15.368 1.00 53.09 208 SER A C 1
ATOM 1672 O O . SER A 1 208 ? -3.467 18.846 -14.277 1.00 53.09 208 SER A O 1
ATOM 1674 N N . ALA A 1 209 ? -5.184 18.146 -15.513 1.00 58.22 209 ALA A N 1
ATOM 1675 C CA . ALA A 1 209 ? -5.885 17.409 -14.451 1.00 58.22 209 ALA A CA 1
ATOM 1676 C C . ALA A 1 209 ? -5.114 16.165 -13.936 1.00 58.22 209 ALA A C 1
ATOM 1678 O O . ALA A 1 209 ? -5.704 15.200 -13.442 1.00 58.22 209 ALA A O 1
ATOM 1679 N N . LYS A 1 210 ? -3.785 16.129 -14.091 1.00 65.69 210 LYS A N 1
ATOM 1680 C CA . LYS A 1 210 ? -2.941 14.998 -13.727 1.00 65.69 210 LYS A CA 1
ATOM 1681 C C . LYS A 1 210 ? -2.671 15.022 -12.226 1.00 65.69 210 LYS A C 1
ATOM 1683 O O . LYS A 1 210 ? -1.991 15.882 -11.685 1.00 65.69 210 LYS A O 1
ATOM 1688 N N . ALA A 1 211 ? -3.204 14.006 -11.565 1.00 67.69 211 ALA A N 1
ATOM 1689 C CA . ALA A 1 211 ? -3.111 13.767 -10.134 1.00 67.69 211 ALA A CA 1
ATOM 1690 C C . ALA A 1 211 ? -1.654 13.836 -9.602 1.00 67.69 211 ALA A C 1
ATOM 1692 O O . ALA A 1 211 ? -0.818 13.014 -9.975 1.00 67.69 211 ALA A O 1
ATOM 1693 N N . VAL A 1 212 ? -1.331 14.779 -8.715 1.00 80.94 212 VAL A N 1
ATOM 1694 C CA . VAL A 1 212 ? 0.006 14.883 -8.093 1.00 80.94 212 VAL A CA 1
ATOM 1695 C C . VAL A 1 212 ? 0.215 13.735 -7.093 1.00 80.94 212 VAL A C 1
ATOM 1697 O O . VAL A 1 212 ? -0.739 13.290 -6.446 1.00 80.94 212 VAL A O 1
ATOM 1700 N N . TYR A 1 213 ? 1.450 13.233 -6.975 1.00 90.19 213 TYR A N 1
ATOM 1701 C CA . TYR A 1 213 ? 1.812 12.271 -5.931 1.00 90.19 213 TYR A CA 1
ATOM 1702 C C . TYR A 1 213 ? 1.800 12.974 -4.574 1.00 90.19 213 TYR A C 1
ATOM 1704 O O . TYR A 1 213 ? 2.610 13.865 -4.326 1.00 90.19 213 TYR A O 1
ATOM 1712 N N . VAL A 1 214 ? 0.883 12.568 -3.699 1.00 92.19 214 VAL A N 1
ATOM 1713 C CA . VAL A 1 214 ? 0.750 13.117 -2.347 1.00 92.19 214 VAL A CA 1
ATOM 1714 C C . VAL A 1 214 ? 0.843 11.953 -1.367 1.00 92.19 214 VAL A C 1
ATOM 1716 O O . VAL A 1 214 ? -0.129 11.210 -1.239 1.00 92.19 214 VAL A O 1
ATOM 1719 N N . PRO A 1 215 ? 1.996 11.729 -0.717 1.00 94.56 215 PRO A N 1
ATOM 1720 C CA . PRO A 1 215 ? 2.124 10.658 0.259 1.00 94.56 215 PRO A CA 1
ATOM 1721 C C . PRO A 1 215 ? 1.451 11.027 1.592 1.00 94.56 215 PRO A C 1
ATOM 1723 O O . PRO A 1 215 ? 1.263 12.212 1.883 1.00 94.56 215 PRO A O 1
ATOM 1726 N N . PRO A 1 216 ? 1.135 10.034 2.446 1.00 97.31 216 PRO A N 1
ATOM 1727 C CA . PRO A 1 216 ? 0.827 10.281 3.852 1.00 97.31 216 PRO A CA 1
ATOM 1728 C C . PRO A 1 216 ? 1.932 11.131 4.517 1.00 97.31 216 PRO A C 1
ATOM 1730 O O . PRO A 1 216 ? 3.112 10.818 4.334 1.00 97.31 216 PRO A O 1
ATOM 1733 N N . PRO A 1 217 ? 1.597 12.161 5.320 1.00 97.25 217 PRO A N 1
ATOM 1734 C CA . PRO A 1 217 ? 2.579 13.116 5.850 1.00 97.25 217 PRO A CA 1
ATOM 1735 C C . PRO A 1 217 ? 3.694 12.498 6.699 1.00 97.25 217 PRO A C 1
ATOM 1737 O O . PRO A 1 217 ? 4.819 12.991 6.705 1.00 97.25 217 PRO A O 1
ATOM 1740 N N . ALA A 1 218 ? 3.393 11.416 7.419 1.00 98.19 218 ALA A N 1
ATOM 1741 C CA . ALA A 1 218 ? 4.358 10.712 8.256 1.00 98.19 218 ALA A CA 1
ATOM 1742 C C . ALA A 1 218 ? 5.038 9.531 7.549 1.00 98.19 218 ALA A C 1
ATOM 1744 O O . ALA A 1 218 ? 5.808 8.823 8.205 1.00 98.19 218 ALA A O 1
ATOM 1745 N N . LEU A 1 219 ? 4.772 9.293 6.256 1.00 98.50 219 LEU A N 1
ATOM 1746 C CA . LEU A 1 219 ? 5.271 8.115 5.551 1.00 98.50 219 LEU A CA 1
ATOM 1747 C C . LEU A 1 219 ? 6.796 8.151 5.449 1.00 98.50 219 LEU A C 1
ATOM 1749 O O . LEU A 1 219 ? 7.378 8.991 4.768 1.00 98.50 219 LEU A O 1
ATOM 1753 N N . LYS A 1 220 ? 7.446 7.187 6.100 1.00 97.88 220 LYS A N 1
ATOM 1754 C CA . LYS A 1 220 ? 8.906 7.047 6.111 1.00 97.88 220 LYS A CA 1
ATOM 1755 C C . LYS A 1 220 ? 9.378 5.918 5.216 1.00 97.88 220 LYS A C 1
ATOM 1757 O O . LYS A 1 220 ? 10.430 6.056 4.603 1.00 97.88 220 LYS A O 1
ATOM 1762 N N . ARG A 1 221 ? 8.624 4.815 5.154 1.00 97.75 221 ARG A N 1
ATOM 1763 C CA . ARG A 1 221 ? 9.065 3.577 4.505 1.00 97.75 221 ARG A CA 1
ATOM 1764 C C . ARG A 1 221 ? 7.939 2.874 3.755 1.00 97.75 221 ARG A C 1
ATOM 1766 O O . ARG A 1 221 ? 6.871 2.637 4.321 1.00 97.75 221 ARG A O 1
ATOM 1773 N N . VAL A 1 222 ? 8.231 2.453 2.528 1.00 97.94 222 VAL A N 1
ATOM 1774 C CA . VAL A 1 222 ? 7.406 1.507 1.768 1.00 97.94 222 VAL A CA 1
ATOM 1775 C C . VAL A 1 222 ? 8.264 0.308 1.406 1.00 97.94 222 VAL A C 1
ATOM 1777 O O . VAL A 1 222 ? 9.323 0.450 0.802 1.00 97.94 222 VAL A O 1
ATOM 1780 N N . GLU A 1 223 ? 7.824 -0.879 1.795 1.00 97.31 223 GLU A N 1
ATOM 1781 C CA . GLU A 1 223 ? 8.544 -2.120 1.537 1.00 97.31 223 GLU A CA 1
ATOM 1782 C C . GLU A 1 223 ? 7.691 -3.055 0.690 1.00 97.31 223 GLU A C 1
ATOM 1784 O O . GLU A 1 223 ? 6.638 -3.517 1.130 1.00 97.31 223 GLU A O 1
ATOM 1789 N N . TRP A 1 224 ? 8.183 -3.359 -0.506 1.00 96.94 224 TRP A N 1
ATOM 1790 C CA . TRP A 1 224 ? 7.646 -4.407 -1.354 1.00 96.94 224 TRP A CA 1
ATOM 1791 C C . TRP A 1 224 ? 8.390 -5.706 -1.076 1.00 96.94 224 TRP A C 1
ATOM 1793 O O . TRP A 1 224 ? 9.619 -5.755 -1.146 1.00 96.94 224 TRP A O 1
ATOM 1803 N N . ARG A 1 225 ? 7.642 -6.756 -0.753 1.00 96.31 225 ARG A N 1
ATOM 1804 C CA . ARG A 1 225 ? 8.146 -8.121 -0.608 1.00 96.31 225 ARG A CA 1
ATOM 1805 C C . ARG A 1 225 ? 7.595 -8.945 -1.746 1.00 96.31 225 ARG A C 1
ATOM 1807 O O . ARG A 1 225 ? 6.382 -8.981 -1.944 1.00 96.31 225 ARG A O 1
ATOM 1814 N N . VAL A 1 226 ? 8.487 -9.594 -2.466 1.00 94.75 226 VAL A N 1
ATOM 1815 C CA . VAL A 1 226 ? 8.142 -10.363 -3.648 1.00 94.75 226 VAL A CA 1
ATOM 1816 C C . VAL A 1 226 ? 8.580 -11.794 -3.388 1.00 94.75 226 VAL A C 1
ATOM 1818 O O . VAL A 1 226 ? 9.707 -12.037 -2.960 1.00 94.75 226 VAL A O 1
ATOM 1821 N N . TRP A 1 227 ? 7.663 -12.737 -3.560 1.00 93.25 227 TRP A N 1
ATOM 1822 C CA . TRP A 1 227 ? 7.954 -14.160 -3.427 1.00 93.25 227 TRP A CA 1
ATOM 1823 C C . TRP A 1 227 ? 7.685 -14.849 -4.757 1.00 93.25 227 TRP A C 1
ATOM 1825 O O . TRP A 1 227 ? 6.727 -14.511 -5.445 1.00 93.25 227 TRP A O 1
ATOM 1835 N N . ASN A 1 228 ? 8.546 -15.791 -5.126 1.00 88.88 228 ASN A N 1
ATOM 1836 C CA . ASN A 1 228 ? 8.401 -16.526 -6.373 1.00 88.88 228 ASN A CA 1
ATOM 1837 C C . ASN A 1 228 ? 7.219 -17.497 -6.248 1.00 88.88 228 ASN A C 1
ATOM 1839 O O . ASN A 1 228 ? 7.248 -18.396 -5.402 1.00 88.88 228 ASN A O 1
ATOM 1843 N N . ALA A 1 229 ? 6.176 -17.291 -7.048 1.00 83.38 229 ALA A N 1
ATOM 1844 C CA . ALA A 1 229 ? 5.052 -18.208 -7.143 1.00 83.38 229 ALA A CA 1
ATOM 1845 C C . ALA A 1 229 ? 5.440 -19.355 -8.080 1.00 83.38 229 ALA A C 1
ATOM 1847 O O . ALA A 1 229 ? 5.027 -19.412 -9.234 1.00 83.38 229 ALA A O 1
ATOM 1848 N N . GLU A 1 230 ? 6.297 -20.256 -7.601 1.00 65.62 230 GLU A N 1
ATOM 1849 C CA . GLU A 1 230 ? 6.669 -21.441 -8.370 1.00 65.62 230 GLU A CA 1
ATOM 1850 C C . GLU A 1 230 ? 5.411 -22.277 -8.682 1.00 65.62 230 GLU A C 1
ATOM 1852 O O . GLU A 1 230 ? 4.733 -22.759 -7.776 1.00 65.62 230 GLU A O 1
ATOM 1857 N N . GLY A 1 231 ? 5.103 -22.465 -9.969 1.00 56.44 231 GLY A N 1
ATOM 1858 C CA . GLY A 1 231 ? 4.231 -23.551 -10.426 1.00 56.44 231 GLY A CA 1
ATOM 1859 C C . GLY A 1 231 ? 2.716 -23.369 -10.286 1.00 56.44 231 GLY A C 1
ATOM 1860 O O . GLY A 1 231 ? 2.009 -24.373 -10.304 1.00 56.44 231 GLY A O 1
ATOM 1861 N N . SER A 1 232 ? 2.174 -22.151 -10.186 1.00 47.91 232 SER A N 1
ATOM 1862 C CA . SER A 1 232 ? 0.738 -21.980 -10.450 1.00 47.91 232 SER A CA 1
ATOM 1863 C C . SER A 1 232 ? 0.514 -21.942 -11.961 1.00 47.91 232 SER A C 1
ATOM 1865 O O . SER A 1 232 ? 0.894 -20.966 -12.609 1.00 47.91 232 SER A O 1
ATOM 1867 N N . GLU A 1 233 ? -0.075 -23.002 -12.514 1.00 48.91 233 GLU A N 1
ATOM 1868 C CA . GLU A 1 233 ? -0.608 -23.003 -13.879 1.00 48.91 233 GLU A CA 1
ATOM 1869 C C . GLU A 1 233 ? -1.405 -21.711 -14.109 1.00 48.91 233 GLU A C 1
ATOM 1871 O O . GLU A 1 233 ? -2.189 -21.300 -13.247 1.00 48.91 233 GLU A O 1
ATOM 1876 N N . GLU A 1 234 ? -1.130 -21.027 -15.221 1.00 49.34 234 GLU A N 1
ATOM 1877 C CA . GLU A 1 234 ? -1.753 -19.754 -15.568 1.00 49.34 234 GLU A CA 1
ATOM 1878 C C . GLU A 1 234 ? -3.277 -19.886 -15.477 1.00 49.34 234 GLU A C 1
ATOM 1880 O O . GLU A 1 234 ? -3.918 -20.521 -16.311 1.00 49.34 234 GLU A O 1
ATOM 1885 N N . LEU A 1 235 ? -3.886 -19.270 -14.461 1.00 49.00 235 LEU A N 1
ATOM 1886 C CA . LEU A 1 235 ? -5.304 -18.949 -14.527 1.00 49.00 235 LEU A CA 1
ATOM 1887 C C . LEU A 1 235 ? -5.425 -17.763 -15.481 1.00 49.00 235 LEU A C 1
ATOM 1889 O O . LEU A 1 235 ? -5.500 -16.608 -15.053 1.00 49.00 235 LEU A O 1
ATOM 1893 N N . ASP A 1 236 ? -5.392 -18.076 -16.776 1.00 42.59 2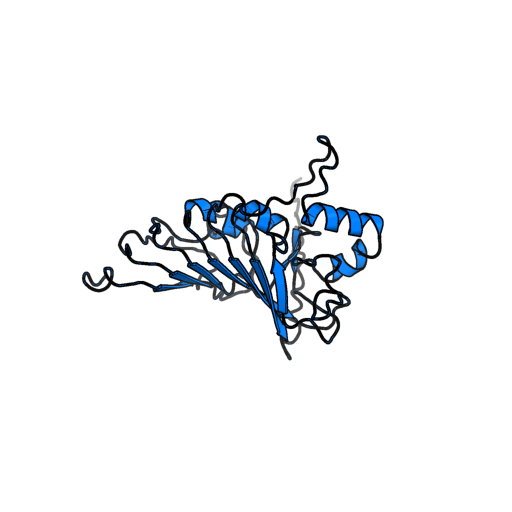36 ASP A N 1
ATOM 1894 C CA . ASP A 1 236 ? -5.871 -17.216 -17.847 1.00 42.59 236 ASP A CA 1
ATOM 1895 C C . ASP A 1 236 ? -7.342 -16.923 -17.562 1.00 42.59 236 ASP A C 1
ATOM 1897 O O . ASP A 1 236 ? -8.263 -17.633 -17.965 1.00 42.59 236 ASP A O 1
ATOM 1901 N N . VAL A 1 237 ? -7.573 -15.867 -16.786 1.00 49.41 237 VAL A N 1
ATOM 1902 C CA . VAL A 1 237 ? -8.885 -15.248 -16.689 1.00 49.41 237 VAL A CA 1
ATOM 1903 C C . VAL A 1 237 ? -9.100 -14.567 -18.034 1.00 49.41 237 VAL A C 1
ATOM 1905 O O . VAL A 1 237 ? -8.771 -13.394 -18.198 1.00 49.41 237 VAL A O 1
ATOM 1908 N N . GLN A 1 238 ? -9.603 -15.324 -19.012 1.00 39.97 238 GLN A N 1
ATOM 1909 C CA . GLN A 1 238 ? -10.301 -14.743 -20.148 1.00 39.97 238 GLN A CA 1
ATOM 1910 C C . GLN A 1 238 ? -11.395 -13.854 -19.558 1.00 39.97 238 GLN A C 1
ATOM 1912 O O . GLN A 1 238 ? -12.324 -14.341 -18.910 1.00 39.97 238 GLN A O 1
ATOM 1917 N N . GLU A 1 239 ? -11.242 -12.540 -19.713 1.00 45.75 239 GLU A N 1
ATOM 1918 C CA . GLU A 1 239 ? -12.349 -11.609 -19.560 1.00 45.75 239 GLU A CA 1
ATOM 1919 C C . GLU A 1 239 ? -13.385 -12.038 -20.601 1.00 45.75 239 GLU A C 1
ATOM 1921 O O . GLU A 1 239 ? -13.224 -11.782 -21.790 1.00 45.75 239 GLU A O 1
ATOM 1926 N N . SER A 1 240 ? -14.388 -12.810 -20.178 1.00 39.38 240 SER A N 1
ATOM 1927 C CA . SER A 1 240 ? -15.491 -13.191 -21.047 1.00 39.38 240 SER A CA 1
ATOM 1928 C C . SER A 1 240 ? -16.229 -11.912 -21.421 1.00 39.38 240 SER A C 1
ATOM 1930 O O . SER A 1 240 ? -16.917 -11.314 -20.588 1.00 39.38 240 SER A O 1
ATOM 1932 N N . GLU A 1 241 ? -16.029 -11.473 -22.659 1.00 39.97 241 GLU A N 1
ATOM 1933 C CA . GLU A 1 241 ? -16.852 -10.482 -23.336 1.00 39.97 241 GLU A CA 1
ATOM 1934 C C . GLU A 1 241 ? -18.266 -11.067 -23.466 1.00 39.97 241 GLU A C 1
ATOM 1936 O O . GLU A 1 241 ? -18.620 -11.656 -24.482 1.00 39.97 241 GLU A O 1
ATOM 1941 N N . ASP A 1 242 ? -19.069 -10.976 -22.403 1.00 42.06 242 ASP A N 1
ATOM 1942 C CA . ASP A 1 242 ? -20.494 -11.281 -22.494 1.00 42.06 242 ASP A CA 1
ATOM 1943 C C . ASP A 1 242 ? -21.137 -10.215 -23.392 1.00 42.06 242 ASP A C 1
ATOM 1945 O O . ASP A 1 242 ? -21.396 -9.076 -22.985 1.00 42.06 242 ASP A O 1
ATOM 1949 N N . GLU A 1 243 ? -21.342 -10.610 -24.648 1.00 44.25 243 GLU A N 1
ATOM 1950 C CA . GLU A 1 243 ? -22.071 -9.902 -25.689 1.00 44.25 243 GLU A CA 1
ATOM 1951 C C . GLU A 1 243 ? -23.431 -9.421 -25.167 1.00 44.25 243 GLU A C 1
ATOM 1953 O O . GLU A 1 243 ? -24.357 -10.199 -24.921 1.00 44.25 243 GLU A O 1
ATOM 1958 N N . PHE A 1 244 ? -23.586 -8.101 -25.068 1.00 39.84 244 PHE A N 1
ATOM 1959 C CA . PHE A 1 244 ? -24.888 -7.452 -24.967 1.00 39.84 244 PHE A CA 1
ATOM 1960 C C . PHE A 1 244 ? -25.611 -7.590 -26.319 1.00 39.84 244 PHE A C 1
ATOM 1962 O O . PHE A 1 244 ? -25.619 -6.682 -27.149 1.00 39.84 244 PHE A O 1
ATOM 1969 N N . SER A 1 245 ? -26.220 -8.748 -26.562 1.00 42.88 245 SER A N 1
ATOM 1970 C CA . SER A 1 245 ? -27.186 -8.929 -27.643 1.00 42.88 245 SER A CA 1
ATOM 1971 C C . SER A 1 245 ? -28.502 -8.263 -27.232 1.00 42.88 245 SER A C 1
ATOM 1973 O O . SER A 1 245 ? -29.364 -8.847 -26.580 1.00 42.88 245 SER A O 1
ATOM 1975 N N . VAL A 1 246 ? -28.648 -6.986 -27.591 1.00 45.00 246 VAL A N 1
ATOM 1976 C CA . VAL A 1 246 ? -29.938 -6.290 -27.548 1.00 45.00 246 VAL A CA 1
ATOM 1977 C C . VAL A 1 246 ? -30.771 -6.811 -28.717 1.00 45.00 246 VAL A C 1
ATOM 1979 O O . VAL A 1 246 ? -30.655 -6.330 -29.842 1.00 45.00 246 VAL A O 1
ATOM 1982 N N . SER A 1 247 ? -31.602 -7.821 -28.464 1.00 51.81 247 SER A N 1
ATOM 1983 C CA . SER A 1 247 ? -32.675 -8.206 -29.378 1.00 51.81 247 SER A CA 1
ATOM 1984 C C . SER A 1 247 ? -33.757 -7.126 -29.342 1.00 51.81 247 SER A C 1
ATOM 1986 O O . SER A 1 247 ? -34.611 -7.110 -28.455 1.00 51.81 247 SER A O 1
ATOM 1988 N N . GLY A 1 248 ? -33.682 -6.187 -30.283 1.00 42.41 248 GLY A N 1
ATOM 1989 C CA . GLY A 1 248 ? -34.788 -5.296 -30.604 1.00 42.41 248 GLY A CA 1
ATOM 1990 C C . GLY A 1 248 ? -35.816 -6.041 -31.448 1.00 42.41 248 GLY A C 1
ATOM 1991 O O . GLY A 1 248 ? -35.687 -6.085 -32.667 1.00 42.41 248 GLY A O 1
ATOM 1992 N N . GLU A 1 249 ? -36.823 -6.617 -30.801 1.00 54.66 249 GLU A N 1
ATOM 1993 C CA . GLU A 1 249 ? -38.120 -6.866 -31.426 1.00 54.66 249 GLU A CA 1
ATOM 1994 C C . GLU A 1 249 ? -39.058 -5.746 -30.981 1.00 54.66 249 GLU A C 1
ATOM 1996 O O . GLU A 1 249 ? -39.318 -5.613 -29.791 1.00 54.66 249 GLU A O 1
ATOM 2001 N N . GLU A 1 250 ? -39.503 -4.922 -31.931 1.00 49.94 250 GLU A N 1
ATOM 2002 C CA . GLU A 1 250 ? -40.873 -4.396 -32.023 1.00 49.94 250 GLU A CA 1
ATOM 2003 C C . GLU A 1 250 ? -40.967 -3.435 -33.218 1.00 49.94 250 GLU A C 1
ATOM 2005 O O . GLU A 1 250 ? -40.467 -2.309 -33.163 1.00 49.94 250 GLU A O 1
ATOM 2010 N N . SER A 1 251 ? -41.593 -3.902 -34.306 1.00 51.31 251 SER A N 1
ATOM 2011 C CA . SER A 1 251 ? -42.538 -3.183 -35.189 1.00 51.31 251 SER A CA 1
ATOM 2012 C C . SER A 1 251 ? -43.014 -4.117 -36.299 1.00 51.31 251 SER A C 1
ATOM 2014 O O . SER A 1 251 ? -42.160 -4.534 -37.113 1.00 51.31 251 SER A O 1
#

Sequence (251 aa):
MFPGVAGRVRELHCVQTETRKTSIWDLRSLKHLSKIRLDWHPRSMLLPRYTDRADRLPFAHVASSVIELEVRGLPWPSPLTFCNIHHIFPDLNVLRLQQERIWCGLCHTCSVARFRSPGPGKIVYEAGVGLPMHYAQTFSALQRLHTVFITIPDFGGGSTTLKEGGEFNKYLWAGECDRCMEVMYEDDAFRDSWVARKKGLSCTDKDSAKAVYVPPPALKRVEWRVWNAEGSEELDVQESEDEFSVSGEES

Foldseek 3Di:
DDLVPLAPAQEEEAEAADLQDQAADESQSNQNHAEYEYEYDYPDLPDRPPPDPSLEDRYDNDHQNHAYYEYAAPSFPALVNLLCVCVRHVNHAEYEYHYAWFQALPPRGTDGAEAAPPADQKDKDFDQFQARQSNQVSCQSNQNHAEYEYEYEHAYPAHHDDDPDPPRCPLSDRRHHRVCCVPQVVDVVSSVQNSCQRVQNDPDDPPDPDRGRRGHNNHTMYMYGYDYPPDDDDPPPPPPPPDPPPPDDDD

pLDDT: mean 83.84, std 17.75, range [39.38, 98.88]

Organism: Lyophyllum shimeji (NCBI:txid47721)